Protein AF-0000000080699360 (afdb_homodimer)

Structure (mmCIF, N/CA/C/O backbone):
data_AF-0000000080699360-model_v1
#
loop_
_entity.id
_entity.type
_entity.pdbx_description
1 polymer 'Stringent starvation protein B'
#
loop_
_atom_site.group_PDB
_atom_site.id
_atom_site.type_symbol
_atom_site.label_atom_id
_atom_site.label_alt_id
_atom_site.label_comp_id
_atom_site.label_asym_id
_atom_site.label_entity_id
_atom_site.label_seq_id
_atom_site.pdbx_PDB_ins_code
_atom_site.Cartn_x
_atom_site.Cartn_y
_atom_site.Cartn_z
_atom_site.occupancy
_atom_site.B_iso_or_equiv
_atom_site.auth_seq_id
_atom_site.auth_comp_id
_atom_site.auth_asym_id
_atom_site.auth_atom_id
_atom_site.pdbx_PDB_model_num
ATOM 1 N N . MET A 1 1 ? 32.125 -9.984 1.833 1 41.22 1 MET A N 1
ATOM 2 C CA . MET A 1 1 ? 31.141 -9.562 2.803 1 41.22 1 MET A CA 1
ATOM 3 C C . MET A 1 1 ? 29.75 -9.492 2.164 1 41.22 1 MET A C 1
ATOM 5 O O . MET A 1 1 ? 29.594 -8.93 1.08 1 41.22 1 MET A O 1
ATOM 9 N N . ARG A 1 2 ? 28.891 -10.391 2.145 1 52.75 2 ARG A N 1
ATOM 10 C CA . ARG A 1 2 ? 27.625 -10.367 1.422 1 52.75 2 ARG A CA 1
ATOM 11 C C . ARG A 1 2 ? 26.891 -9.055 1.647 1 52.75 2 ARG A C 1
ATOM 13 O O . ARG A 1 2 ? 26.609 -8.68 2.789 1 52.75 2 ARG A O 1
ATOM 20 N N . ASP A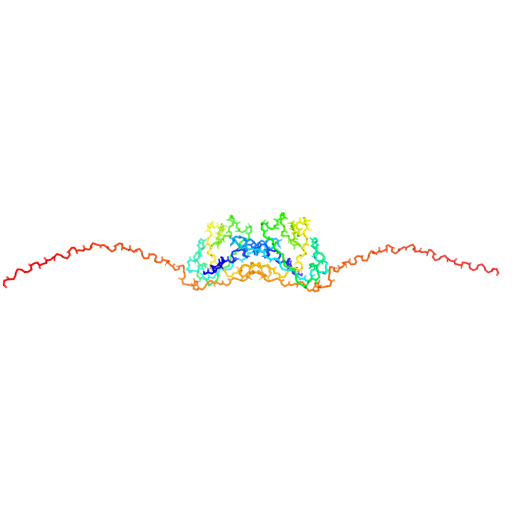 1 3 ? 27.078 -7.945 0.938 1 67.31 3 ASP A N 1
ATOM 21 C CA . ASP A 1 3 ? 26.5 -6.617 1.101 1 67.31 3 ASP A CA 1
ATOM 22 C C . ASP A 1 3 ? 25.031 -6.699 1.479 1 67.31 3 ASP A C 1
ATOM 24 O O . ASP A 1 3 ? 24.234 -7.32 0.77 1 67.31 3 ASP A O 1
ATOM 28 N N . GLU A 1 4 ? 24.781 -6.66 2.789 1 83.88 4 GLU A N 1
ATOM 29 C CA . GLU A 1 4 ? 23.422 -6.699 3.305 1 83.88 4 GLU A CA 1
ATOM 30 C C . GLU A 1 4 ? 22.531 -5.707 2.572 1 83.88 4 GLU A C 1
ATOM 32 O O . GLU A 1 4 ? 22.906 -4.551 2.379 1 83.88 4 GLU A O 1
ATOM 37 N N . VAL A 1 5 ? 21.516 -6.176 1.793 1 90.56 5 VAL A N 1
ATOM 38 C CA . VAL A 1 5 ? 20.562 -5.348 1.072 1 90.56 5 VAL A CA 1
ATOM 39 C C . VAL A 1 5 ? 19.672 -4.609 2.066 1 90.56 5 VAL A C 1
ATOM 41 O O . VAL A 1 5 ? 19 -5.238 2.891 1 90.56 5 VAL A O 1
ATOM 44 N N . THR A 1 6 ? 19.891 -3.285 2.131 1 95.12 6 THR A N 1
ATOM 45 C CA . THR A 1 6 ? 19.016 -2.453 2.943 1 95.12 6 THR A CA 1
ATOM 46 C C . THR A 1 6 ? 17.938 -1.799 2.078 1 95.12 6 THR A C 1
ATOM 48 O O . THR A 1 6 ? 18.25 -1.176 1.06 1 95.12 6 THR A O 1
ATOM 51 N N . MET A 1 7 ? 16.703 -1.996 2.453 1 97.12 7 MET A N 1
ATOM 52 C CA . MET A 1 7 ? 15.602 -1.436 1.689 1 97.12 7 MET A CA 1
ATOM 53 C C . MET A 1 7 ? 15.133 -0.116 2.295 1 97.12 7 MET A C 1
ATOM 55 O O . MET A 1 7 ? 15.227 0.084 3.508 1 97.12 7 MET A O 1
ATOM 59 N N . THR A 1 8 ? 14.633 0.784 1.479 1 97.19 8 THR A N 1
ATOM 60 C CA . THR A 1 8 ? 14.078 2.057 1.919 1 97.19 8 THR A CA 1
ATOM 61 C C . THR A 1 8 ? 12.797 1.838 2.717 1 97.19 8 THR A C 1
ATOM 63 O O . THR A 1 8 ? 12.305 0.71 2.824 1 97.19 8 THR A O 1
ATOM 66 N N . ASP A 1 9 ? 12.32 2.883 3.309 1 96.44 9 ASP A N 1
ATOM 67 C CA . ASP A 1 9 ? 11.062 2.848 4.055 1 96.44 9 ASP A CA 1
ATOM 68 C C . ASP A 1 9 ? 9.883 2.535 3.135 1 96.44 9 ASP A C 1
ATOM 70 O O . ASP A 1 9 ? 9.75 3.137 2.066 1 96.44 9 ASP A O 1
ATOM 74 N N . ARG A 1 10 ? 9.016 1.636 3.543 1 97.31 10 ARG A N 1
ATOM 75 C CA . ARG A 1 10 ? 7.855 1.289 2.727 1 97.31 10 ARG A CA 1
ATOM 76 C C . ARG A 1 10 ? 6.672 2.197 3.043 1 97.31 10 ARG A C 1
ATOM 78 O O . ARG A 1 10 ? 5.672 2.191 2.326 1 97.31 10 ARG A O 1
ATOM 85 N N . LYS A 1 11 ? 6.863 2.996 4.023 1 97 11 LYS A N 1
ATOM 86 C CA . LYS A 1 11 ? 5.781 3.814 4.566 1 97 11 LYS A CA 1
ATOM 87 C C . LYS A 1 11 ? 5.133 4.656 3.473 1 97 11 LYS A C 1
ATOM 89 O O . LYS A 1 11 ? 3.912 4.625 3.299 1 97 11 LYS A O 1
ATOM 94 N N . PRO A 1 12 ? 5.836 5.355 2.691 1 98.38 12 PRO A N 1
ATOM 95 C CA . PRO A 1 12 ? 5.168 6.203 1.703 1 98.38 12 PRO A CA 1
ATOM 96 C C . PRO A 1 12 ? 4.387 5.402 0.667 1 98.38 12 PRO A C 1
ATOM 98 O O . PRO A 1 12 ? 3.367 5.875 0.154 1 98.38 12 PRO A O 1
ATOM 101 N N . TYR A 1 13 ? 4.793 4.223 0.335 1 98.75 13 TYR A N 1
ATOM 102 C CA . TYR A 1 13 ? 4.094 3.369 -0.618 1 98.75 13 TYR A CA 1
ATOM 103 C C . TYR A 1 13 ? 2.748 2.92 -0.062 1 98.75 13 TYR A C 1
ATOM 105 O O . TYR A 1 13 ? 1.736 2.955 -0.766 1 98.75 13 TYR A O 1
ATOM 113 N N . LEU A 1 14 ? 2.834 2.574 1.206 1 98.62 14 LEU A N 1
ATOM 114 C CA . LEU A 1 14 ? 1.603 2.164 1.872 1 98.62 14 LEU A CA 1
ATOM 115 C C . LEU A 1 14 ? 0.628 3.332 1.979 1 98.62 14 LEU A C 1
ATOM 117 O O . LEU A 1 14 ? -0.579 3.158 1.794 1 98.62 14 LEU A O 1
ATOM 121 N N . LEU A 1 15 ? 1.174 4.449 2.244 1 98.81 15 LEU A N 1
ATOM 122 C CA . LEU A 1 15 ? 0.34 5.641 2.352 1 98.81 15 LEU A CA 1
ATOM 123 C C . LEU A 1 15 ? -0.369 5.93 1.033 1 98.81 15 LEU A C 1
ATOM 125 O O . LEU A 1 15 ? -1.569 6.211 1.017 1 98.81 15 LEU A O 1
ATOM 129 N N . ARG A 1 16 ? 0.344 5.832 -0.026 1 98.88 16 ARG A N 1
ATOM 130 C CA . ARG A 1 16 ? -0.243 6.059 -1.343 1 98.88 16 ARG A CA 1
ATOM 131 C C . ARG A 1 16 ? -1.326 5.027 -1.642 1 98.88 16 ARG A C 1
ATOM 133 O O . ARG A 1 16 ? -2.373 5.359 -2.201 1 98.88 16 ARG A O 1
ATOM 140 N N . ALA A 1 17 ? -1.068 3.85 -1.266 1 98.88 17 ALA A N 1
ATOM 141 C CA . ALA A 1 17 ? -2.023 2.773 -1.521 1 98.88 17 ALA A CA 1
ATOM 142 C C . ALA A 1 17 ? -3.318 2.992 -0.744 1 98.88 17 ALA A C 1
ATOM 144 O O . ALA A 1 17 ? -4.41 2.879 -1.304 1 98.88 17 ALA A O 1
ATOM 145 N N . ILE A 1 18 ? -3.205 3.328 0.483 1 98.88 18 ILE A N 1
ATOM 146 C CA . ILE A 1 18 ? -4.371 3.475 1.348 1 98.88 18 ILE A CA 1
ATOM 147 C C . ILE A 1 18 ? -5.148 4.73 0.958 1 98.88 18 ILE A C 1
ATOM 149 O O . ILE A 1 18 ? -6.379 4.754 1.023 1 98.88 18 ILE A O 1
ATOM 153 N N . TYR A 1 19 ? -4.441 5.797 0.557 1 98.94 19 TYR A N 1
ATOM 154 C CA . TYR A 1 19 ? -5.133 6.969 0.026 1 98.94 19 TYR A CA 1
ATOM 155 C C . TYR A 1 19 ? -6.043 6.582 -1.132 1 98.94 19 TYR A C 1
ATOM 157 O O . TYR A 1 19 ? -7.23 6.918 -1.132 1 98.94 19 TYR A O 1
ATOM 165 N N . GLN A 1 20 ? -5.484 5.879 -2.107 1 98.88 20 GLN A N 1
ATOM 166 C CA . GLN A 1 20 ? -6.254 5.473 -3.281 1 98.88 20 GLN A CA 1
ATOM 167 C C . GLN A 1 20 ? -7.43 4.586 -2.887 1 98.88 20 GLN A C 1
ATOM 169 O O . GLN A 1 20 ? -8.531 4.727 -3.426 1 98.88 20 GLN A O 1
ATOM 174 N N . TRP A 1 21 ? -7.176 3.723 -1.978 1 98.94 21 TRP A N 1
ATOM 175 C CA . TRP A 1 21 ? -8.219 2.811 -1.515 1 98.94 21 TRP A CA 1
ATOM 176 C C . TRP A 1 21 ? -9.383 3.582 -0.909 1 98.94 21 TRP A C 1
ATOM 178 O O . TRP A 1 21 ? -10.547 3.303 -1.214 1 98.94 21 TRP A O 1
ATOM 188 N N . ILE A 1 22 ? -9.07 4.492 -0.086 1 98.88 22 ILE A N 1
ATOM 189 C CA . ILE A 1 22 ? -10.109 5.273 0.568 1 98.88 22 ILE A CA 1
ATOM 190 C C . ILE A 1 22 ? -10.906 6.051 -0.479 1 98.88 22 ILE A C 1
ATOM 192 O O . ILE A 1 22 ? -12.141 6.027 -0.472 1 98.88 22 ILE A O 1
ATOM 196 N N . VAL A 1 23 ? -10.234 6.707 -1.355 1 98.88 23 VAL A N 1
ATOM 197 C CA . VAL A 1 23 ? -10.867 7.543 -2.369 1 98.88 23 VAL A CA 1
ATOM 198 C C . VAL A 1 23 ? -11.703 6.676 -3.307 1 98.88 23 VAL A C 1
ATOM 200 O O . VAL A 1 23 ? -12.82 7.043 -3.672 1 98.88 23 VAL A O 1
ATOM 203 N N . ASP A 1 24 ? -11.195 5.535 -3.672 1 98.69 24 ASP A N 1
ATOM 204 C CA . ASP A 1 24 ? -11.914 4.633 -4.566 1 98.69 24 ASP A CA 1
ATOM 205 C C . ASP A 1 24 ? -13.195 4.121 -3.916 1 98.69 24 ASP A C 1
ATOM 207 O O . ASP A 1 24 ? -14.102 3.637 -4.605 1 98.69 24 ASP A O 1
ATOM 211 N N . ASN A 1 25 ? -13.242 4.172 -2.604 1 98.62 25 ASN A N 1
ATOM 212 C CA . ASN A 1 25 ? -14.445 3.76 -1.885 1 98.62 25 ASN A CA 1
ATOM 213 C C . ASN A 1 25 ? -15.344 4.949 -1.563 1 98.62 25 ASN A C 1
ATOM 215 O O . ASN A 1 25 ? -16.25 4.848 -0.734 1 98.62 25 ASN A O 1
ATOM 219 N N . ASP A 1 26 ? -15.016 6.066 -2.195 1 98.31 26 ASP A N 1
ATOM 220 C CA . ASP A 1 26 ? -15.797 7.289 -2.043 1 98.31 26 ASP A CA 1
ATOM 221 C C . ASP A 1 26 ? -15.828 7.742 -0.585 1 98.31 26 ASP A C 1
ATOM 223 O O . ASP A 1 26 ? -16.859 8.234 -0.104 1 98.31 26 ASP A O 1
ATOM 227 N N . CYS A 1 27 ? -14.742 7.457 0.119 1 98.69 27 CYS A N 1
ATOM 228 C CA . CYS A 1 27 ? -14.578 7.914 1.494 1 98.69 27 CYS A CA 1
ATOM 229 C C . CYS A 1 27 ? -13.562 9.047 1.574 1 98.69 27 CYS A C 1
ATOM 231 O O . CYS A 1 27 ? -12.93 9.391 0.574 1 98.69 27 CYS A O 1
ATOM 233 N N . THR A 1 28 ? -13.461 9.609 2.762 1 98.81 28 THR A N 1
ATOM 234 C CA . THR A 1 28 ? -12.664 10.812 2.967 1 98.81 28 THR A CA 1
ATOM 235 C C . THR A 1 28 ? -11.344 10.477 3.66 1 98.81 28 THR A C 1
ATOM 237 O O . THR A 1 28 ? -11.328 10.141 4.844 1 98.81 28 THR A O 1
ATOM 240 N N . PRO A 1 29 ? -10.266 10.602 2.969 1 98.94 29 PRO A N 1
ATOM 241 C CA . PRO A 1 29 ? -8.977 10.336 3.611 1 98.94 29 PRO A CA 1
ATOM 242 C C . PRO A 1 29 ? -8.555 11.43 4.586 1 98.94 29 PRO A C 1
ATOM 244 O O . PRO A 1 29 ? -8.422 12.594 4.191 1 98.94 29 PRO A O 1
ATOM 247 N N . HIS A 1 30 ? -8.312 11.016 5.828 1 98.94 30 HIS A N 1
ATOM 248 C CA . HIS A 1 30 ? -7.809 11.891 6.883 1 98.94 30 HIS A CA 1
ATOM 249 C C . HIS A 1 30 ? -6.383 11.516 7.273 1 98.94 30 HIS A C 1
ATOM 251 O O . HIS A 1 30 ? -6.125 10.383 7.688 1 98.94 30 HIS A O 1
ATOM 257 N N . LEU A 1 31 ? -5.535 12.484 7.121 1 98.94 31 LEU A N 1
ATOM 258 C CA . LEU A 1 31 ? -4.125 12.336 7.457 1 98.94 31 LEU A CA 1
ATOM 259 C C . LEU A 1 31 ? -3.869 12.727 8.914 1 98.94 31 LEU A C 1
ATOM 261 O O . LEU A 1 31 ? -4.215 13.836 9.336 1 98.94 31 LEU A O 1
ATOM 265 N N . VAL A 1 32 ? -3.244 11.812 9.648 1 98.38 32 VAL A N 1
ATOM 266 C CA . VAL A 1 32 ? -2.982 12.07 11.062 1 98.38 32 VAL A CA 1
ATOM 267 C C . VAL A 1 32 ? -1.487 12.297 11.281 1 98.38 32 VAL A C 1
ATOM 269 O O . VAL A 1 32 ? -0.665 11.461 10.898 1 98.38 32 VAL A O 1
ATOM 272 N N . ILE A 1 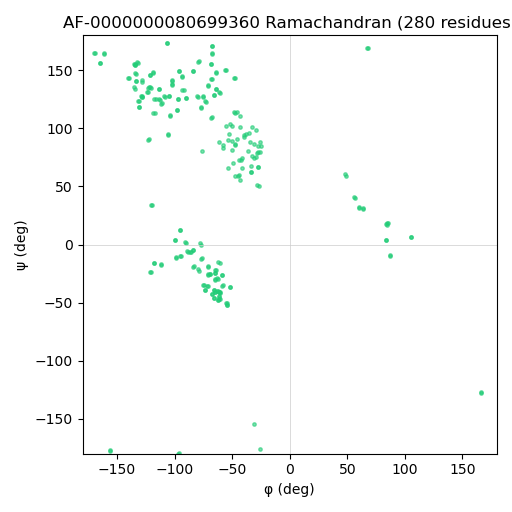33 ? -1.2 13.383 11.914 1 97.62 33 ILE A N 1
ATOM 273 C CA . ILE A 1 33 ? 0.177 13.836 12.07 1 97.62 33 ILE A CA 1
ATOM 274 C C . ILE A 1 33 ? 0.498 14.023 13.555 1 97.62 33 ILE A C 1
ATOM 276 O O . ILE A 1 33 ? -0.253 14.672 14.281 1 97.62 33 ILE A O 1
ATOM 280 N N . ALA A 1 34 ? 1.595 13.477 13.914 1 95.75 34 ALA A N 1
ATOM 281 C CA . ALA A 1 34 ? 2.006 13.602 15.305 1 95.75 34 ALA A CA 1
ATOM 282 C C . ALA A 1 34 ? 2.93 14.797 15.5 1 95.75 34 ALA A C 1
ATOM 284 O O . ALA A 1 34 ? 3.758 15.102 14.641 1 95.75 34 ALA A O 1
ATOM 285 N N . ALA A 1 35 ? 2.734 15.398 16.672 1 94.12 35 ALA A N 1
ATOM 286 C CA . ALA A 1 35 ? 3.59 16.5 17.125 1 94.12 35 ALA A CA 1
ATOM 287 C C . ALA A 1 35 ? 3.762 17.547 16.047 1 94.12 35 ALA A C 1
ATOM 289 O O . ALA A 1 35 ? 4.887 17.875 15.664 1 94.12 35 ALA A O 1
ATOM 290 N N . PRO A 1 36 ? 2.695 18.109 15.617 1 94.56 36 PRO A N 1
ATOM 291 C CA . PRO A 1 36 ? 2.77 19.047 14.484 1 94.56 36 PRO A CA 1
ATOM 292 C C . PRO A 1 36 ? 3.652 20.25 14.773 1 94.56 36 PRO A C 1
ATOM 294 O O . PRO A 1 36 ? 4.195 20.859 13.852 1 94.56 36 PRO A O 1
ATOM 297 N N . GLY A 1 37 ? 3.965 20.5 15.992 1 94.12 37 GLY A N 1
ATOM 298 C CA . GLY A 1 37 ? 4.758 21.656 16.359 1 94.12 37 GLY A CA 1
ATOM 299 C C . GLY A 1 37 ? 6.25 21.375 16.375 1 94.12 37 GLY A C 1
ATOM 300 O O . GLY A 1 37 ? 7.055 22.281 16.625 1 94.12 37 GLY A O 1
ATOM 301 N N . ALA A 1 38 ? 6.609 20.172 16.031 1 94 38 ALA A N 1
ATOM 302 C CA . ALA A 1 38 ? 8 19.766 16.172 1 94 38 ALA A CA 1
ATOM 303 C C . ALA A 1 38 ? 8.836 20.203 14.977 1 94 38 ALA A C 1
ATOM 305 O O . ALA A 1 38 ? 10.055 20 14.953 1 94 38 ALA A O 1
ATOM 306 N N . GLY A 1 39 ? 8.18 20.781 13.977 1 94.75 39 GLY A N 1
ATOM 307 C CA . GLY A 1 39 ? 8.953 21.312 12.859 1 94.75 39 GLY A CA 1
ATOM 308 C C . GLY A 1 39 ? 8.867 20.453 11.617 1 94.75 39 GLY A C 1
ATOM 309 O O . GLY A 1 39 ? 9.516 20.75 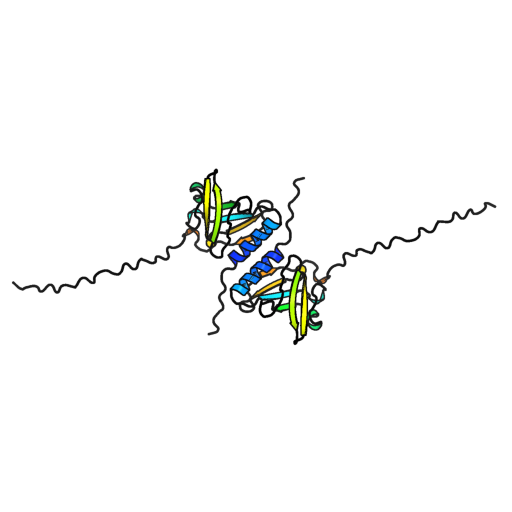10.609 1 94.75 39 GLY A O 1
ATOM 310 N N . TRP A 1 40 ? 8.031 19.469 11.695 1 95.94 40 TRP A N 1
ATOM 311 C CA . TRP A 1 40 ? 7.93 18.531 10.586 1 95.94 40 TRP A CA 1
ATOM 312 C C . TRP A 1 40 ? 6.727 18.859 9.703 1 95.94 40 TRP A C 1
ATOM 314 O O . TRP A 1 40 ? 6.395 18.109 8.789 1 95.94 40 TRP A O 1
ATOM 324 N N . VAL A 1 41 ? 6.047 19.922 9.992 1 97.31 41 VAL A N 1
ATOM 325 C CA . VAL A 1 41 ? 4.867 20.359 9.258 1 97.31 41 VAL A CA 1
ATOM 326 C C . VAL A 1 41 ? 4.961 21.875 9 1 97.31 41 VAL A C 1
ATOM 328 O O . VAL A 1 41 ? 5.309 22.641 9.898 1 97.31 41 VAL A O 1
ATOM 331 N N . HIS A 1 42 ? 4.633 22.234 7.75 1 97.88 42 HIS A N 1
ATOM 332 C CA . HIS A 1 42 ? 4.594 23.641 7.371 1 97.88 42 HIS A CA 1
ATOM 333 C C . HIS A 1 42 ? 3.311 23.969 6.617 1 97.88 42 HIS A C 1
ATOM 335 O O . HIS A 1 42 ? 2.674 23.078 6.043 1 97.88 42 HIS A O 1
ATOM 341 N N . GLY A 1 43 ? 2.939 25.281 6.652 1 98.25 43 GLY A N 1
ATOM 342 C CA . GLY A 1 43 ? 1.805 25.766 5.875 1 98.25 43 GLY A CA 1
ATOM 343 C C . GLY A 1 43 ? 0.476 25.578 6.582 1 98.25 43 GLY A C 1
ATOM 344 O O . GLY A 1 43 ? -0.579 25.578 5.945 1 98.25 43 GLY A O 1
ATOM 345 N N . VAL A 1 44 ? 0.494 25.391 7.848 1 98.31 44 VAL A N 1
ATOM 346 C CA . VAL A 1 44 ? -0.715 25.234 8.648 1 98.31 44 VAL A CA 1
ATOM 347 C C . VAL A 1 44 ? -0.795 26.359 9.68 1 98.31 44 VAL A C 1
ATOM 349 O O . VAL A 1 44 ? 0.232 26.844 10.164 1 98.31 44 VAL A O 1
ATOM 352 N N . PRO A 1 45 ? -1.974 26.75 9.977 1 97.94 45 PRO A N 1
ATOM 353 C CA . PRO A 1 45 ? -2.098 27.812 10.984 1 97.94 45 PRO A CA 1
ATOM 354 C C . PRO A 1 45 ? -1.401 27.453 12.297 1 97.94 45 PRO A C 1
ATOM 356 O O . PRO A 1 45 ? -1.397 26.297 12.703 1 97.94 45 PRO A O 1
ATOM 359 N N . LEU A 1 46 ? -0.95 28.453 12.969 1 96.12 46 LEU A N 1
ATOM 360 C CA . LEU A 1 46 ? -0.135 28.297 14.164 1 96.12 46 LEU A CA 1
ATOM 361 C C . LEU A 1 46 ? -0.909 27.562 15.258 1 96.12 46 LEU A C 1
ATOM 363 O O . LEU A 1 46 ? -0.348 26.734 15.969 1 96.12 46 LEU A O 1
ATOM 367 N N . HIS A 1 47 ? -2.119 27.859 15.406 1 96.31 47 HIS A N 1
ATOM 368 C CA . HIS A 1 47 ? -2.889 27.266 16.5 1 96.31 47 HIS A CA 1
ATOM 369 C C . HIS A 1 47 ? -3.027 25.766 16.312 1 96.31 47 HIS A C 1
ATOM 371 O O . HIS A 1 47 ? -3.186 25.031 17.297 1 96.31 47 HIS A O 1
ATOM 377 N N . LEU A 1 48 ? -2.936 25.281 15.133 1 97.19 48 LEU A N 1
ATOM 378 C CA . LEU A 1 48 ? -3.027 23.859 14.867 1 97.19 48 LEU A CA 1
ATOM 379 C C . LEU A 1 48 ? -1.709 23.156 15.188 1 97.19 48 LEU A C 1
ATOM 381 O O . LEU A 1 48 ? -1.676 21.938 15.391 1 97.19 48 LEU A O 1
ATOM 385 N N . LEU A 1 49 ? -0.68 23.922 15.172 1 96.69 49 LEU A N 1
ATOM 386 C CA . LEU A 1 49 ? 0.635 23.359 15.469 1 96.69 49 LEU A CA 1
ATOM 387 C C . LEU A 1 49 ? 0.795 23.125 16.969 1 96.69 49 LEU A C 1
ATOM 389 O O . LEU A 1 49 ? 1.715 22.406 17.391 1 96.69 49 LEU A O 1
ATOM 393 N N . GLN A 1 50 ? -0.064 23.625 17.781 1 94.62 50 GLN A N 1
ATOM 394 C CA . GLN A 1 50 ? 0.018 23.5 19.219 1 94.62 50 GLN A CA 1
ATOM 395 C C . GLN A 1 50 ? -0.638 22.203 19.703 1 94.62 50 GLN A C 1
ATOM 397 O O . GLN A 1 50 ? -0.492 21.812 20.859 1 94.62 50 GLN A O 1
ATOM 402 N N . GLU A 1 51 ? -1.282 21.5 18.766 1 93.25 51 GLU A N 1
ATOM 403 C CA . GLU A 1 51 ? -1.969 20.25 19.094 1 93.25 51 GLU A CA 1
ATOM 404 C C . GLU A 1 51 ? -0.984 19.094 19.188 1 93.25 51 GLU A C 1
ATOM 406 O O . GLU A 1 51 ? 0.143 19.188 18.703 1 93.25 51 GLU A O 1
ATOM 411 N N . GLU A 1 52 ? -1.437 18.125 19.906 1 92.94 52 GLU A N 1
ATOM 412 C CA . GLU A 1 52 ? -0.626 16.922 19.984 1 92.94 52 GLU A CA 1
ATOM 413 C C . GLU A 1 52 ? -0.687 16.125 18.688 1 92.94 52 GLU A C 1
ATOM 415 O O . GLU A 1 52 ? 0.313 15.555 18.25 1 92.94 52 GLU A O 1
ATOM 420 N N . MET A 1 53 ? -1.901 16.125 18.156 1 95.19 53 MET A N 1
ATOM 421 C CA . MET A 1 53 ? -2.172 15.492 16.859 1 95.19 53 MET A CA 1
ATOM 422 C C . MET A 1 53 ? -2.893 16.453 15.922 1 95.19 53 MET A C 1
ATOM 424 O O . MET A 1 53 ? -3.742 17.234 16.359 1 95.19 53 MET A O 1
ATOM 428 N N . LEU A 1 54 ? -2.496 16.391 14.719 1 97.75 54 LEU A N 1
ATOM 429 C CA . LEU A 1 54 ? -3.129 17.156 13.648 1 97.75 54 LEU A CA 1
ATOM 430 C C . LEU A 1 54 ? -3.764 16.234 12.617 1 97.75 54 LEU A C 1
ATOM 432 O O . LEU A 1 54 ? -3.105 15.328 12.094 1 97.75 54 LEU A O 1
ATOM 436 N N . VAL A 1 55 ? -5.012 16.422 12.367 1 98.62 55 VAL A N 1
ATOM 437 C CA . VAL A 1 55 ? -5.734 15.633 11.375 1 98.62 55 VAL A CA 1
ATOM 438 C C . VAL A 1 55 ? -6.141 16.516 10.203 1 98.62 55 VAL A C 1
ATOM 440 O O . VAL A 1 55 ? -6.793 17.547 10.383 1 98.62 55 VAL A O 1
ATOM 443 N N . LEU A 1 56 ? -5.754 16.141 9.047 1 98.81 56 LEU A N 1
ATOM 444 C CA . LEU A 1 56 ? -6.062 16.922 7.855 1 98.81 56 LEU A CA 1
ATOM 445 C C . LEU A 1 56 ? -6.863 16.094 6.855 1 98.81 56 LEU A C 1
ATOM 447 O O . LEU A 1 56 ? -6.547 14.922 6.613 1 98.81 56 LEU A O 1
ATOM 451 N N . ASN A 1 57 ? -7.824 16.672 6.363 1 98.81 57 ASN A N 1
ATOM 452 C CA . ASN A 1 57 ? -8.555 16.109 5.23 1 98.81 57 ASN A CA 1
ATOM 453 C C . ASN A 1 57 ? -7.789 16.297 3.926 1 98.81 57 ASN A C 1
ATOM 455 O O . ASN A 1 57 ? -7.582 17.422 3.473 1 98.81 57 ASN A O 1
ATOM 459 N N . ILE A 1 58 ? -7.465 15.164 3.352 1 98.94 58 ILE A N 1
ATOM 460 C CA . ILE A 1 58 ? -6.684 15.328 2.133 1 98.94 58 ILE A CA 1
ATOM 461 C C . ILE A 1 58 ? -7.426 14.703 0.953 1 98.94 58 ILE A C 1
ATOM 463 O O . ILE A 1 58 ? -6.801 14.18 0.029 1 98.94 58 ILE A O 1
ATOM 467 N N . SER A 1 59 ? -8.609 14.758 0.953 1 98.88 59 SER A N 1
ATOM 468 C CA . SER A 1 59 ? -9.422 14.266 -0.154 1 98.88 59 SER A CA 1
ATOM 469 C C . SER A 1 59 ? -9.219 15.109 -1.407 1 98.88 59 SER A C 1
ATOM 471 O O . SER A 1 59 ? -8.758 16.25 -1.326 1 98.88 59 SER A O 1
ATOM 473 N N . PRO A 1 60 ? -9.664 14.57 -2.533 1 98.75 60 PRO A N 1
ATOM 474 C CA . PRO A 1 60 ? -9.508 15.312 -3.785 1 98.75 60 PRO A CA 1
ATOM 475 C C . PRO A 1 60 ? -10.289 16.625 -3.793 1 98.75 60 PRO A C 1
ATOM 477 O O . PRO A 1 60 ? -9.859 17.594 -4.422 1 98.75 60 PRO A O 1
ATOM 480 N N . THR A 1 61 ? -11.344 16.688 -3.098 1 98.38 61 THR A N 1
ATOM 481 C CA . THR A 1 61 ? -12.164 17.906 -3.092 1 98.38 61 THR A CA 1
ATOM 482 C C . THR A 1 61 ? -11.617 18.922 -2.092 1 98.38 61 THR A C 1
ATOM 484 O O . THR A 1 61 ? -11.938 20.109 -2.174 1 98.38 61 THR A O 1
ATOM 487 N N . ALA A 1 62 ? -10.836 18.406 -1.196 1 98.69 62 ALA A N 1
ATOM 488 C CA . ALA A 1 62 ? -10.359 19.297 -0.135 1 98.69 62 ALA A CA 1
ATOM 489 C C . ALA A 1 62 ? -8.953 19.797 -0.438 1 98.69 62 ALA A C 1
ATOM 491 O O . ALA A 1 62 ? -8.422 20.656 0.283 1 98.69 62 ALA A O 1
ATOM 492 N N . THR A 1 63 ? -8.344 19.188 -1.431 1 98.81 63 THR A N 1
ATOM 493 C CA . THR A 1 63 ? -6.961 19.562 -1.71 1 98.81 63 THR A CA 1
ATOM 494 C C . THR A 1 63 ? -6.746 19.75 -3.209 1 98.81 63 THR A C 1
ATOM 496 O O . THR A 1 63 ? -7.488 19.203 -4.023 1 98.81 63 THR A O 1
ATOM 499 N N . ALA A 1 64 ? -5.734 20.562 -3.545 1 98.69 64 ALA A N 1
ATOM 500 C CA . ALA A 1 64 ? -5.219 20.688 -4.902 1 98.69 64 ALA A CA 1
ATOM 501 C C . ALA A 1 64 ? -3.738 20.328 -4.965 1 98.69 64 ALA A C 1
ATOM 503 O O . ALA A 1 64 ? -2.998 20.531 -4 1 98.69 64 ALA A O 1
ATOM 504 N N . ASN A 1 65 ? -3.277 19.734 -6.055 1 98.56 65 ASN A N 1
ATOM 505 C CA . ASN A 1 65 ? -1.882 19.391 -6.309 1 98.56 65 ASN A CA 1
ATOM 506 C C . ASN A 1 65 ? -1.311 18.516 -5.211 1 98.56 65 ASN A C 1
ATOM 508 O O . ASN A 1 65 ? -0.19 18.734 -4.746 1 98.56 65 ASN A O 1
ATOM 512 N N . LEU A 1 66 ? -2.113 17.562 -4.75 1 98.94 66 LEU A N 1
ATOM 513 C CA . LEU A 1 66 ? -1.643 16.625 -3.736 1 98.94 66 LEU A CA 1
ATOM 514 C C . LEU A 1 66 ? -0.537 15.742 -4.293 1 98.94 66 LEU A C 1
ATOM 516 O O . LEU A 1 66 ? -0.672 15.188 -5.387 1 98.94 66 LEU A O 1
ATOM 520 N N . SER A 1 67 ? 0.514 15.703 -3.57 1 98.88 67 SER A N 1
ATOM 521 C CA . SER A 1 67 ? 1.605 14.781 -3.867 1 98.88 67 SER A CA 1
ATOM 522 C C . SER A 1 67 ? 2.045 14.023 -2.619 1 98.88 67 SER A C 1
ATOM 524 O O . SER A 1 67 ? 2.363 14.633 -1.596 1 98.88 67 SER A O 1
ATOM 526 N N . ILE A 1 68 ? 2.008 12.719 -2.719 1 98.81 68 ILE A N 1
ATOM 527 C CA . ILE A 1 68 ? 2.537 11.867 -1.659 1 98.81 68 ILE A CA 1
ATOM 528 C C . ILE A 1 68 ? 3.871 11.266 -2.098 1 98.81 68 ILE A C 1
ATOM 530 O O . ILE A 1 68 ? 3.906 10.172 -2.676 1 98.81 68 ILE A O 1
ATOM 534 N N . ASP A 1 69 ? 4.887 11.914 -1.729 1 98.5 69 ASP A N 1
ATOM 535 C CA . ASP A 1 69 ? 6.23 11.5 -2.127 1 98.5 69 ASP A CA 1
ATOM 536 C C . ASP A 1 69 ? 6.891 10.656 -1.04 1 98.5 69 ASP A C 1
ATOM 538 O O . ASP A 1 69 ? 6.277 10.367 -0.014 1 98.5 69 ASP A O 1
ATOM 542 N N . ASN A 1 70 ? 8.094 10.266 -1.309 1 98.06 70 ASN A N 1
ATOM 543 C CA . ASN A 1 70 ? 8.773 9.359 -0.381 1 98.06 70 ASN A CA 1
ATOM 544 C C . ASN A 1 70 ? 9.156 10.07 0.914 1 98.06 70 ASN A C 1
ATOM 546 O O . ASN A 1 70 ? 9.211 9.445 1.976 1 98.06 70 ASN A O 1
ATOM 550 N N . ASP A 1 71 ? 9.328 11.359 0.817 1 97.44 71 ASP A N 1
ATOM 551 C CA . ASP A 1 71 ? 9.859 12.055 1.984 1 97.44 71 ASP A CA 1
ATOM 552 C C . ASP A 1 71 ? 8.812 12.977 2.605 1 97.44 71 ASP A C 1
ATOM 554 O O . ASP A 1 71 ? 8.961 13.398 3.754 1 97.44 71 ASP A O 1
ATOM 558 N N . SER A 1 72 ? 7.773 13.25 1.788 1 98.5 72 SER A N 1
ATOM 559 C CA . SER A 1 72 ? 6.82 14.227 2.291 1 98.5 72 SER A CA 1
ATOM 560 C C . SER A 1 72 ? 5.488 14.133 1.548 1 98.5 72 SER A C 1
ATOM 562 O O . SER A 1 72 ? 5.395 13.477 0.513 1 98.5 72 SER A O 1
ATOM 564 N N . VAL A 1 73 ? 4.496 14.75 2.154 1 98.94 73 VAL A N 1
ATOM 565 C CA . VAL A 1 73 ? 3.203 15.023 1.536 1 98.94 73 VAL A CA 1
ATOM 566 C C . VAL A 1 73 ? 3.016 16.531 1.36 1 98.94 73 VAL A C 1
ATOM 568 O O . VAL A 1 73 ? 3.248 17.297 2.293 1 98.94 73 VAL A O 1
ATOM 571 N N . THR A 1 74 ? 2.557 16.906 0.15 1 98.94 74 THR A N 1
ATOM 572 C CA . THR A 1 74 ? 2.336 18.312 -0.12 1 98.94 74 THR A CA 1
ATOM 573 C C . THR A 1 74 ? 0.987 18.531 -0.801 1 98.94 74 THR A C 1
ATOM 575 O O . THR A 1 74 ? 0.531 17.688 -1.571 1 98.94 74 THR A O 1
ATOM 578 N N . PHE A 1 75 ? 0.411 19.641 -0.503 1 98.94 75 PHE A N 1
ATOM 579 C CA . PHE A 1 75 ? -0.851 19.969 -1.149 1 98.94 75 PHE A CA 1
ATOM 580 C C . PHE A 1 75 ? -1.238 21.422 -0.856 1 98.94 75 PHE A C 1
ATOM 582 O O . PHE A 1 75 ? -0.648 22.062 0.014 1 98.94 75 PHE A O 1
ATOM 589 N N . ASN A 1 76 ? -2.146 21.828 -1.645 1 98.94 76 ASN A N 1
ATOM 590 C CA . ASN A 1 76 ? -2.781 23.125 -1.387 1 98.94 76 ASN A CA 1
ATOM 591 C C . ASN A 1 76 ? -4.16 22.953 -0.753 1 98.94 76 ASN A C 1
ATOM 593 O O . ASN A 1 76 ? -4.91 22.047 -1.125 1 98.94 76 ASN A O 1
ATOM 597 N N . THR A 1 77 ? -4.465 23.812 0.167 1 98.75 77 THR A N 1
ATOM 598 C CA . THR A 1 77 ? -5.781 23.812 0.795 1 98.75 77 THR A CA 1
ATOM 599 C C . THR A 1 77 ? -6.105 25.203 1.37 1 98.75 77 THR A C 1
ATOM 601 O O . THR A 1 77 ? -5.383 26.156 1.123 1 98.75 77 THR A O 1
ATOM 604 N N . ARG A 1 78 ? -7.254 25.234 2.002 1 98.38 78 ARG A N 1
ATOM 605 C CA . ARG A 1 78 ? -7.688 26.484 2.615 1 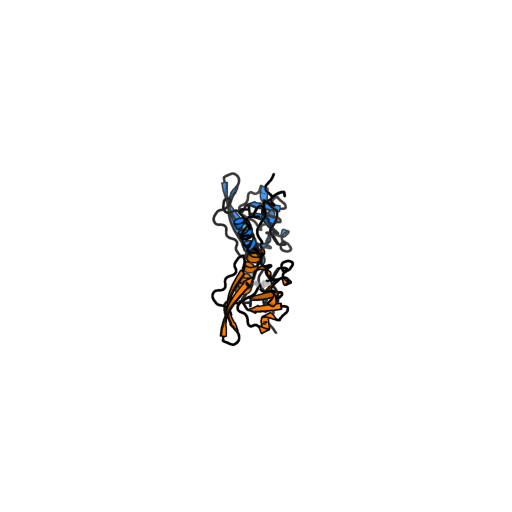98.38 78 ARG A CA 1
ATOM 606 C C . ARG A 1 78 ? -7.961 26.297 4.105 1 98.38 78 ARG A C 1
ATOM 608 O O . ARG A 1 78 ? -8.523 25.281 4.516 1 98.38 78 ARG A O 1
ATOM 615 N N . PHE A 1 79 ? -7.496 27.172 4.867 1 97.75 79 PHE A N 1
ATOM 616 C CA . PHE A 1 79 ? -7.863 27.297 6.27 1 97.75 79 PHE A CA 1
ATOM 617 C C . PHE A 1 79 ? -8.547 28.625 6.543 1 97.75 79 PHE A C 1
ATOM 619 O O . PHE A 1 79 ? -7.926 29.688 6.402 1 97.75 79 PHE A O 1
ATOM 626 N N . GLY A 1 80 ? -9.805 28.516 6.879 1 95.81 80 GLY A N 1
ATOM 627 C CA . GLY A 1 80 ? -10.531 29.75 7.102 1 95.81 80 GLY A CA 1
ATOM 628 C C . GLY A 1 80 ? -10.641 30.625 5.859 1 95.81 80 GLY A C 1
ATOM 629 O O . GLY A 1 80 ? -10.531 31.844 5.934 1 95.81 80 GLY A O 1
ATOM 630 N N . GLY A 1 81 ? -10.68 29.984 4.75 1 96.69 81 GLY A N 1
ATOM 631 C CA . GLY A 1 81 ? -10.844 30.688 3.488 1 96.69 81 GLY A CA 1
ATOM 632 C C . GLY A 1 81 ? -9.523 31.156 2.895 1 96.69 81 GLY A C 1
ATOM 633 O O . GLY A 1 81 ? -9.484 31.594 1.742 1 96.69 81 GLY A O 1
ATOM 634 N N . GLN A 1 82 ? -8.508 31.062 3.625 1 97.88 82 GLN A N 1
ATOM 635 C CA . GLN A 1 82 ? -7.195 31.5 3.16 1 97.88 82 GLN A CA 1
ATOM 636 C C . GLN A 1 82 ? -6.426 30.359 2.512 1 97.88 82 GLN A C 1
ATOM 638 O O . GLN A 1 82 ? -6.355 29.266 3.068 1 97.88 82 GLN A O 1
ATOM 643 N N . PRO A 1 83 ? -5.848 30.625 1.345 1 98.31 83 PRO A N 1
ATOM 644 C CA . PRO A 1 83 ? -5.086 29.562 0.675 1 98.31 83 PRO A CA 1
ATOM 645 C C . PRO A 1 83 ? -3.777 29.234 1.39 1 98.31 83 PRO A C 1
ATOM 647 O O . PRO A 1 83 ? -3.105 30.141 1.896 1 98.31 83 PRO A O 1
ATOM 650 N N . HIS A 1 84 ? -3.463 27.984 1.525 1 98.62 84 HIS A N 1
ATOM 651 C CA . HIS A 1 84 ? -2.227 27.516 2.135 1 98.62 84 HIS A CA 1
ATOM 652 C C . HIS A 1 84 ? -1.581 26.422 1.289 1 98.62 84 HIS A C 1
ATOM 654 O O . HIS A 1 84 ? -2.277 25.562 0.732 1 98.62 84 HIS A O 1
ATOM 660 N N . GLN A 1 85 ? -0.285 26.438 1.183 1 98.81 85 GLN A N 1
ATOM 661 C CA . GLN A 1 85 ? 0.5 25.297 0.704 1 98.81 85 GLN A CA 1
ATOM 662 C C . GLN A 1 85 ? 1.071 24.5 1.868 1 98.81 85 GLN A C 1
ATOM 664 O O . GLN A 1 85 ? 1.93 24.984 2.605 1 98.81 85 GLN A O 1
ATOM 669 N N . VAL A 1 86 ? 0.643 23.312 1.968 1 98.88 86 VAL A N 1
ATOM 670 C CA . VAL A 1 86 ? 0.982 22.5 3.133 1 98.88 86 VAL A CA 1
ATOM 671 C C . VAL A 1 86 ? 2.088 21.516 2.771 1 98.88 86 VAL A C 1
ATOM 673 O O . VAL A 1 86 ? 2.072 20.922 1.688 1 98.88 86 VAL A O 1
ATOM 676 N N . TRP A 1 87 ? 2.98 21.422 3.682 1 98.88 87 TRP A N 1
ATOM 677 C CA . TRP A 1 87 ? 4.059 20.438 3.604 1 98.88 87 TRP A CA 1
ATOM 678 C C . TRP A 1 87 ? 4.152 19.625 4.891 1 98.88 87 TRP A C 1
ATOM 680 O O . TRP A 1 87 ? 4.199 20.188 5.984 1 98.88 87 TRP A O 1
ATOM 690 N N . VAL A 1 88 ? 4.141 18.297 4.766 1 98.56 88 VAL A N 1
ATOM 691 C CA . VAL A 1 88 ? 4.242 17.406 5.91 1 98.56 88 VAL A CA 1
ATOM 692 C C . VAL A 1 88 ? 5.352 16.375 5.672 1 98.56 88 VAL A C 1
ATOM 694 O O . VAL A 1 88 ? 5.336 15.656 4.672 1 98.56 88 VAL A O 1
ATOM 697 N N . SER A 1 89 ? 6.254 16.281 6.625 1 97.75 89 SER A N 1
ATOM 698 C CA . SER A 1 89 ? 7.266 15.234 6.527 1 97.75 89 SER A CA 1
ATOM 699 C C . SER A 1 89 ? 6.652 13.852 6.699 1 97.75 89 SER A C 1
ATOM 701 O O . SER A 1 89 ? 5.785 13.656 7.551 1 97.75 89 SER A O 1
ATOM 703 N N . MET A 1 90 ? 7.164 12.922 5.945 1 97.44 90 MET A N 1
ATOM 704 C CA . MET A 1 90 ? 6.711 11.539 6.082 1 97.44 90 MET A CA 1
ATOM 705 C C . MET A 1 90 ? 6.941 11.031 7.5 1 97.44 90 MET A C 1
ATOM 707 O O . MET A 1 90 ? 6.164 10.211 8 1 97.44 90 MET A O 1
ATOM 711 N N . GLN A 1 91 ? 7.879 11.539 8.234 1 95.31 91 GLN A N 1
ATOM 712 C CA . GLN A 1 91 ? 8.266 11.094 9.57 1 95.31 91 GLN A CA 1
ATOM 713 C C . GLN A 1 91 ? 7.176 11.406 10.594 1 95.31 91 GLN A C 1
ATOM 715 O O . GLN A 1 91 ? 7.035 10.695 11.594 1 95.31 91 GLN A O 1
ATOM 720 N N . ALA A 1 92 ? 6.438 12.336 10.312 1 96.75 92 ALA A N 1
ATOM 721 C CA . ALA A 1 92 ? 5.473 12.82 11.297 1 96.75 92 ALA A CA 1
ATOM 722 C C . ALA A 1 92 ? 4.105 12.18 11.086 1 96.75 92 ALA A C 1
ATOM 724 O O . ALA A 1 92 ? 3.211 12.32 11.922 1 96.75 92 ALA A O 1
ATOM 725 N N . ILE A 1 93 ? 3.922 11.477 9.969 1 97.88 93 ILE A N 1
ATOM 726 C CA . ILE A 1 93 ? 2.637 10.859 9.656 1 97.88 93 ILE A CA 1
ATOM 727 C C . ILE A 1 93 ? 2.484 9.555 10.43 1 97.88 93 ILE A C 1
ATOM 729 O O . ILE A 1 93 ? 3.33 8.664 10.32 1 97.88 93 ILE A O 1
ATOM 733 N N . VAL A 1 94 ? 1.362 9.461 11.133 1 97.44 94 VAL A N 1
ATOM 734 C CA . VAL A 1 94 ? 1.243 8.297 12.008 1 97.44 94 VAL A CA 1
ATOM 735 C C . VAL A 1 94 ? 0.059 7.441 11.562 1 97.44 94 VAL A C 1
ATOM 737 O O . VAL A 1 94 ? -0.059 6.281 11.961 1 97.44 94 VAL A O 1
ATOM 740 N N . SER A 1 95 ? -0.86 8.078 10.695 1 98.25 95 SER A N 1
ATOM 741 C CA . SER A 1 95 ? -1.97 7.277 10.188 1 98.25 95 SER A CA 1
ATOM 742 C C . SER A 1 95 ? -2.646 7.953 9 1 98.25 95 SER A C 1
ATOM 744 O O . SER A 1 95 ? -2.494 9.164 8.797 1 98.25 95 SER A O 1
ATOM 746 N N . LEU A 1 96 ? -3.258 7.223 8.227 1 98.81 96 LEU A N 1
ATOM 747 C CA . LEU A 1 96 ? -4.23 7.625 7.215 1 98.81 96 LEU A CA 1
ATOM 748 C C . LEU A 1 96 ? -5.496 6.777 7.309 1 98.81 96 LEU A C 1
ATOM 750 O O . LEU A 1 96 ? -5.441 5.555 7.148 1 98.81 96 LEU A O 1
ATOM 754 N N . ILE A 1 97 ? -6.594 7.418 7.574 1 98.69 97 ILE A N 1
ATOM 755 C CA . ILE A 1 97 ? -7.805 6.652 7.844 1 98.69 97 ILE A CA 1
ATOM 756 C C . ILE A 1 97 ? -8.977 7.258 7.078 1 98.69 97 ILE A C 1
ATOM 758 O O . ILE A 1 97 ? -8.953 8.438 6.719 1 98.69 97 ILE A O 1
ATOM 762 N N . ALA A 1 98 ? -9.953 6.434 6.809 1 98.88 98 ALA A N 1
ATOM 763 C CA . ALA A 1 98 ? -11.234 6.93 6.301 1 98.88 98 ALA A CA 1
ATOM 764 C C . ALA A 1 98 ? -12.055 7.57 7.414 1 98.88 98 ALA A C 1
ATOM 766 O O . ALA A 1 98 ? -12.32 6.938 8.438 1 98.88 98 ALA A O 1
ATOM 767 N N . ARG A 1 99 ? -12.438 8.719 7.145 1 98.19 99 ARG A N 1
ATOM 768 C CA . ARG A 1 99 ? -13.234 9.422 8.141 1 98.19 99 ARG A CA 1
ATOM 769 C C . ARG A 1 99 ? -14.5 8.648 8.484 1 98.19 99 ARG A C 1
ATOM 771 O O . ARG A 1 99 ? -14.906 8.594 9.648 1 98.19 99 ARG A O 1
ATOM 778 N N . GLU A 1 100 ? -15.07 7.996 7.547 1 98 100 GLU A N 1
ATOM 779 C CA . GLU A 1 100 ? -16.391 7.367 7.652 1 98 100 GLU A CA 1
ATOM 780 C C . GLU A 1 100 ? -16.312 6.094 8.492 1 98 100 GLU A C 1
ATOM 782 O O . GLU A 1 100 ? -17.25 5.785 9.234 1 98 100 GLU A O 1
ATOM 787 N N . THR A 1 101 ? -15.188 5.379 8.391 1 97.44 101 THR A N 1
ATOM 788 C CA . THR A 1 101 ? -15.164 4.059 9 1 97.44 101 THR A CA 1
ATOM 789 C C . THR A 1 101 ? -14.047 3.965 10.039 1 97.44 101 THR A C 1
ATOM 791 O O . THR A 1 101 ? -14.039 3.059 10.875 1 97.44 101 THR A O 1
ATOM 794 N N . GLY A 1 102 ? -13.07 4.812 9.867 1 97.44 102 GLY A N 1
ATOM 795 C CA . GLY A 1 102 ? -11.898 4.734 10.719 1 97.44 102 GLY A CA 1
ATOM 796 C C . GLY A 1 102 ? -10.883 3.711 10.258 1 97.44 102 GLY A C 1
ATOM 797 O O . GLY A 1 102 ? -9.844 3.533 10.883 1 97.44 102 GLY A O 1
ATOM 798 N N . GLU A 1 103 ? -11.164 3.109 9.133 1 97.81 103 GLU A N 1
ATOM 799 C CA . GLU A 1 103 ? -10.25 2.107 8.594 1 97.81 103 GLU A CA 1
ATOM 800 C C . GLU A 1 103 ? -9.125 2.758 7.793 1 97.81 103 GLU A C 1
ATOM 802 O O . GLU A 1 103 ? -9.312 3.824 7.203 1 97.81 103 GLU A O 1
ATOM 807 N N . GLY A 1 104 ? -8 2.146 7.793 1 98.19 104 GLY A N 1
ATOM 808 C CA . GLY A 1 104 ? -6.852 2.637 7.051 1 98.19 104 GLY A CA 1
ATOM 809 C C . GLY A 1 104 ? -5.551 1.966 7.453 1 98.19 104 GLY A C 1
ATOM 810 O O . GLY A 1 104 ? -5.441 0.739 7.41 1 98.19 104 GLY A O 1
ATOM 811 N N . ILE A 1 105 ? -4.59 2.764 7.754 1 98.12 105 ILE A N 1
ATOM 812 C CA . ILE A 1 105 ? -3.283 2.23 8.125 1 98.12 105 ILE A CA 1
ATOM 813 C C . ILE A 1 105 ? -2.703 3.037 9.281 1 98.12 105 ILE A C 1
ATOM 815 O O . ILE A 1 105 ? -2.902 4.25 9.359 1 98.12 105 ILE A O 1
ATOM 819 N N . SER A 1 106 ? -2.043 2.297 10.125 1 96.38 106 SER A N 1
ATOM 820 C CA . SER A 1 106 ? -1.23 2.896 11.172 1 96.38 106 SER A CA 1
ATOM 821 C C . SER A 1 106 ? 0.257 2.793 10.852 1 96.38 106 SER A C 1
ATOM 823 O O . SER A 1 106 ? 0.748 1.719 10.5 1 96.38 106 SER A O 1
ATOM 825 N N . LEU A 1 107 ? 0.938 3.889 10.906 1 91.75 107 LEU A N 1
ATOM 826 C CA . LEU A 1 107 ? 2.35 4.012 10.555 1 91.75 107 LEU A CA 1
ATOM 827 C C . LEU A 1 107 ? 3.154 4.562 11.727 1 91.75 107 LEU A C 1
ATOM 829 O O . LEU A 1 107 ? 3.297 5.777 11.875 1 91.75 107 LEU A O 1
ATOM 833 N N . PRO A 1 108 ? 3.637 3.838 12.508 1 82 108 PRO A N 1
ATOM 834 C CA . PRO A 1 108 ? 4.266 4.387 13.703 1 82 108 PRO A CA 1
ATOM 835 C C . PRO A 1 108 ? 5.215 5.543 13.398 1 82 108 PRO A C 1
ATOM 837 O O . PRO A 1 108 ? 5.914 5.52 12.383 1 82 108 PRO A O 1
ATOM 840 N N . PRO A 1 109 ? 5.227 6.516 14.297 1 77.88 109 PRO A N 1
ATOM 841 C CA . PRO A 1 109 ? 6.137 7.648 14.102 1 77.88 109 PRO A CA 1
ATOM 842 C C . PRO A 1 109 ? 7.605 7.258 14.266 1 77.88 109 PRO A C 1
ATOM 844 O O . PRO A 1 109 ? 7.914 6.258 14.922 1 77.88 109 PRO A O 1
ATOM 847 N N . ALA A 1 110 ? 8.375 8.055 13.625 1 82.25 110 ALA A N 1
ATOM 848 C CA . ALA A 1 110 ? 9.812 7.852 13.797 1 82.25 110 ALA A CA 1
ATOM 849 C C . ALA A 1 110 ? 10.227 8.109 15.242 1 82.25 110 ALA A C 1
ATOM 851 O O . ALA A 1 110 ? 9.617 8.93 15.938 1 82.25 110 ALA A O 1
ATOM 852 N N . GLU A 1 111 ? 11.164 7.387 15.547 1 80.12 111 GLU A N 1
ATOM 853 C CA . GLU A 1 111 ? 11.719 7.625 16.875 1 80.12 111 GLU A CA 1
ATOM 854 C C . GLU A 1 111 ? 12.266 9.047 17 1 80.12 111 GLU A C 1
ATOM 856 O O . GLU A 1 111 ? 12.922 9.547 16.078 1 80.12 111 GLU A O 1
ATOM 861 N N . GLY A 1 112 ? 11.922 9.727 18 1 81 112 GLY A N 1
ATOM 862 C CA . GLY A 1 112 ? 12.461 11.055 18.266 1 81 112 GLY A CA 1
ATOM 863 C C . GLY A 1 112 ? 11.734 12.156 17.516 1 81 112 GLY A C 1
ATOM 864 O O . GLY A 1 112 ? 12.281 13.234 17.297 1 81 112 GLY A O 1
ATOM 865 N N . LEU A 1 113 ? 10.688 11.875 17.109 1 84.25 113 LEU A N 1
ATOM 866 C CA . LEU A 1 113 ? 9.891 12.805 16.328 1 84.25 113 LEU A CA 1
ATOM 867 C C . LEU A 1 113 ? 9.75 14.141 17.047 1 84.25 113 LEU A C 1
ATOM 869 O O . LEU A 1 113 ? 9.773 15.203 16.422 1 84.25 113 LEU A O 1
ATOM 873 N N . GLU A 1 114 ? 9.641 14.039 18.312 1 79.12 114 GLU A N 1
ATOM 874 C CA . GLU A 1 114 ? 9.375 15.242 19.109 1 79.12 114 GLU A CA 1
ATOM 875 C C . GLU A 1 114 ? 10.602 16.156 19.141 1 79.12 114 GLU A C 1
ATOM 877 O O . GLU A 1 114 ? 10.484 17.328 19.484 1 79.12 114 GLU A O 1
ATOM 882 N N . LYS A 1 115 ? 11.734 15.453 18.812 1 75.94 115 LYS A N 1
ATOM 883 C CA . LYS A 1 115 ? 12.977 16.219 18.859 1 75.94 115 LYS A CA 1
ATOM 884 C C . LYS A 1 115 ? 13.117 17.125 17.641 1 75.94 115 LYS A C 1
ATOM 886 O O . LYS A 1 115 ? 13.969 18 17.609 1 75.94 115 LYS A O 1
ATOM 891 N N . GLY A 1 116 ? 12.188 17.078 16.797 1 74.62 116 GLY A N 1
ATOM 892 C CA . GLY A 1 116 ? 12.242 17.891 15.594 1 74.62 116 GLY A CA 1
ATOM 893 C C . GLY A 1 116 ? 13.336 17.469 14.633 1 74.62 116 GLY A C 1
ATOM 894 O O . GLY A 1 116 ? 14.016 16.469 14.867 1 74.62 116 GLY A O 1
ATOM 895 N N . PRO A 1 117 ? 13.289 18.031 13.438 1 68.81 117 PRO A N 1
ATOM 896 C CA . PRO A 1 117 ? 14.328 17.703 12.469 1 68.81 117 PRO A CA 1
ATOM 897 C C . PRO A 1 117 ? 15.734 18.031 12.969 1 68.81 117 PRO A C 1
ATOM 899 O O . PRO A 1 117 ? 15.945 19.062 13.586 1 68.81 117 PRO A O 1
ATOM 902 N N . GLN A 1 118 ? 16.312 17.156 13.672 1 57.75 118 GLN A N 1
ATOM 903 C CA . GLN A 1 118 ? 17.656 17.422 14.164 1 57.75 118 GLN A CA 1
ATOM 904 C C . GLN A 1 118 ? 18.469 18.172 13.117 1 57.75 118 GLN A C 1
ATOM 906 O O . GLN A 1 118 ? 18.422 17.844 11.93 1 57.75 118 GLN A O 1
ATOM 911 N N . ASP A 1 119 ? 18.516 19.453 13.195 1 47.25 119 ASP A N 1
ATOM 912 C CA . ASP A 1 119 ? 19.516 20.172 12.406 1 47.25 119 ASP A CA 1
ATOM 913 C C . ASP A 1 119 ? 20.75 19.312 12.148 1 47.25 119 ASP A C 1
ATOM 915 O O . ASP A 1 119 ? 21.375 18.828 13.086 1 47.25 119 ASP A O 1
ATOM 919 N N . SER A 1 120 ? 20.734 18.328 11.125 1 40.47 120 SER A N 1
ATOM 920 C CA . SER A 1 120 ? 22.141 18.062 10.82 1 40.47 120 SER A CA 1
ATOM 921 C C . SER A 1 120 ? 23 19.281 11.109 1 40.47 120 SER A C 1
ATOM 923 O O . SER A 1 120 ? 22.859 20.328 10.461 1 40.47 120 SER A O 1
ATOM 925 N N . ASN A 1 121 ? 23.094 19.609 12.258 1 34.88 121 ASN A N 1
ATOM 926 C CA . ASN A 1 121 ? 24.141 20.562 12.625 1 34.88 121 ASN A CA 1
ATOM 927 C C . ASN A 1 121 ? 25.328 20.5 11.672 1 34.88 121 ASN A C 1
ATOM 929 O O . ASN A 1 121 ? 26.188 19.625 11.789 1 34.88 121 ASN A O 1
ATOM 933 N N . VAL A 1 122 ? 25.031 20.562 10.383 1 33.84 122 VAL A N 1
ATOM 934 C CA . VAL A 1 122 ? 26.25 21.062 9.727 1 33.84 122 VAL A CA 1
ATOM 935 C C . VAL A 1 122 ? 26.812 22.234 10.531 1 33.84 122 VAL A C 1
ATOM 937 O O . VAL A 1 122 ? 26.203 23.297 10.617 1 33.84 122 VAL A O 1
ATOM 940 N N . THR A 1 123 ? 27.094 21.906 11.742 1 32.69 123 THR A N 1
ATOM 941 C CA . THR A 1 123 ? 27.984 22.906 12.336 1 32.69 123 THR A CA 1
ATOM 942 C C . THR A 1 123 ? 28.766 23.641 11.25 1 32.69 123 THR A C 1
ATOM 944 O O . THR A 1 123 ? 29.469 23.031 10.453 1 32.69 123 THR A O 1
ATOM 947 N N . PRO A 1 124 ? 28.062 24.656 10.742 1 31.19 124 PRO A N 1
ATOM 948 C CA . PRO A 1 124 ? 28.938 25.422 9.844 1 31.19 124 PRO A CA 1
ATOM 949 C C . PRO A 1 124 ? 30.406 25.359 10.25 1 31.19 124 PRO A C 1
ATOM 951 O O . PRO A 1 124 ? 30.75 25.703 11.383 1 31.19 124 PRO A O 1
ATOM 954 N N . SER A 1 125 ? 30.969 24.172 9.938 1 32.31 125 SER A N 1
ATOM 955 C CA . SER A 1 125 ? 32.406 24.25 10.172 1 32.31 125 SER A CA 1
ATOM 956 C C . SER A 1 125 ? 32.938 25.641 9.883 1 32.31 125 SER A C 1
ATOM 958 O O . SER A 1 125 ? 32.938 26.094 8.734 1 32.31 125 SER A O 1
ATOM 960 N N . THR A 1 126 ? 32.375 26.562 10.703 1 29.05 126 THR A N 1
ATOM 961 C CA . THR A 1 126 ? 33.062 27.859 10.578 1 29.05 126 THR A CA 1
ATOM 962 C C . THR A 1 126 ? 34.531 27.672 10.203 1 29.05 126 THR A C 1
ATOM 964 O O . THR A 1 126 ? 35.25 26.891 10.844 1 29.05 126 THR A O 1
ATOM 967 N N . PRO A 1 127 ? 34.812 27.828 8.906 1 30.09 127 PRO A N 1
ATOM 968 C CA . PRO A 1 127 ? 36.25 27.75 8.594 1 30.09 127 PRO A CA 1
ATOM 969 C C . PRO A 1 127 ? 37.125 28.25 9.734 1 30.09 127 PRO A C 1
ATOM 971 O O . PRO A 1 127 ? 36.844 29.297 10.328 1 30.09 127 PRO A O 1
ATOM 974 N N . ASP A 1 128 ? 37.438 27.312 10.672 1 30.95 128 ASP A N 1
ATOM 975 C CA . ASP A 1 128 ? 38.406 27.688 11.688 1 30.95 128 ASP A CA 1
ATOM 976 C C . ASP A 1 128 ? 39.344 28.781 11.18 1 30.95 128 ASP A C 1
ATOM 978 O O . ASP A 1 128 ? 40.031 28.609 10.18 1 30.95 128 ASP A O 1
ATOM 982 N N . GLY A 1 129 ? 38.781 29.984 11.234 1 26.89 129 GLY A N 1
ATOM 983 C CA . GLY A 1 129 ? 39.469 31.219 10.883 1 26.89 129 GLY A CA 1
ATOM 984 C C . GLY A 1 129 ? 40.969 31.125 11.047 1 26.89 129 GLY A C 1
ATOM 985 O O . GLY A 1 129 ? 41.5 30.141 11.57 1 26.89 129 GLY A O 1
ATOM 986 N N . GLU A 1 130 ? 41.688 32.281 10.82 1 29.58 130 GLU A N 1
ATOM 987 C CA . GLU A 1 130 ? 43.031 32.719 10.531 1 29.58 130 GLU A CA 1
ATOM 988 C C . GLU A 1 130 ? 44 32.344 11.648 1 29.58 130 GLU A C 1
ATOM 990 O O . GLU A 1 130 ? 43.75 32.594 12.82 1 29.58 130 GLU A O 1
ATOM 995 N N . ASP A 1 131 ? 44.562 31.109 11.516 1 30.58 131 ASP A N 1
ATOM 996 C CA . ASP A 1 131 ? 45.719 30.766 12.328 1 30.58 131 ASP A CA 1
ATOM 997 C C . ASP A 1 131 ? 46.562 32 12.617 1 30.58 131 ASP A C 1
ATOM 999 O O . ASP A 1 131 ? 47.125 32.594 11.703 1 30.58 131 ASP A O 1
ATOM 1003 N N . LYS A 1 132 ? 46.062 32.812 13.484 1 32.97 132 LYS A N 1
ATOM 1004 C CA . LYS A 1 132 ? 46.781 34 13.852 1 32.97 132 LYS A CA 1
ATOM 1005 C C . LYS A 1 132 ? 48.281 33.688 14.047 1 32.97 132 LYS A C 1
ATOM 1007 O O . LYS A 1 132 ? 48.625 32.75 14.734 1 32.97 132 LYS A O 1
ATOM 1012 N N . PRO A 1 133 ? 49.062 34.219 13.102 1 31 133 PRO A N 1
ATOM 1013 C CA . PRO A 1 133 ? 50.5 34 13.18 1 31 133 PRO A CA 1
ATOM 1014 C C . PRO A 1 133 ? 51.062 34.219 14.578 1 31 133 PRO A C 1
ATOM 1016 O O . PRO A 1 133 ? 50.625 35.125 15.289 1 31 133 PRO A O 1
ATOM 1019 N N . SER A 1 134 ? 51.094 33.125 15.367 1 29.22 134 SER A N 1
ATOM 1020 C CA . SER A 1 134 ? 51.781 33.156 16.656 1 29.22 134 SER A CA 1
ATOM 1021 C C . SER A 1 134 ? 53 34.062 16.609 1 29.22 134 SER A C 1
ATOM 1023 O O . SER A 1 134 ? 54 33.75 15.953 1 29.22 134 SER A O 1
ATOM 1025 N N . GLY A 1 135 ? 52.688 35.344 16.359 1 27.08 135 GLY A N 1
ATOM 1026 C CA . GLY A 1 135 ? 53.719 36.375 16.328 1 27.08 135 GLY A CA 1
ATOM 1027 C C . GLY A 1 135 ? 54.719 36.25 17.453 1 27.08 135 GLY A C 1
ATOM 1028 O O . GLY A 1 135 ? 54.344 35.969 18.594 1 27.08 135 GLY A O 1
ATOM 1029 N N . SER A 1 136 ? 55.875 35.688 17.094 1 31.41 136 SER A N 1
ATOM 1030 C CA . SER A 1 136 ? 57.094 35.531 17.859 1 31.41 136 SER A CA 1
ATOM 1031 C C . SER A 1 136 ? 57.438 36.781 18.641 1 31.41 136 SER A C 1
ATOM 1033 O O . SER A 1 136 ? 57.594 37.875 18.062 1 31.41 136 SER A O 1
ATOM 1035 N N . HIS A 1 137 ? 56.688 37.062 19.719 1 29.73 137 HIS A N 1
ATOM 1036 C CA . HIS A 1 137 ? 56.969 38.156 20.625 1 29.73 137 HIS A CA 1
ATOM 1037 C C . HIS A 1 137 ? 58.469 38.281 20.922 1 29.73 137 HIS A C 1
ATOM 1039 O O . HIS A 1 137 ? 59.031 37.438 21.641 1 29.73 137 HIS A O 1
ATOM 1045 N N . LEU A 1 138 ? 59.281 38.625 19.891 1 29.7 138 LEU A N 1
ATOM 1046 C CA . LEU A 1 138 ? 60.688 38.906 20.188 1 29.7 138 LEU A CA 1
ATOM 1047 C C . LEU A 1 138 ? 60.781 39.969 21.297 1 29.7 138 LEU A C 1
ATOM 1049 O O . LEU A 1 138 ? 60.219 41.062 21.188 1 29.7 138 LEU A O 1
ATOM 1053 N N . LYS A 1 139 ? 60.812 39.5 22.484 1 32.09 139 LYS A N 1
ATOM 1054 C CA . LYS A 1 139 ? 61.125 40.281 23.703 1 32.09 139 LYS A CA 1
ATOM 1055 C C . LYS A 1 139 ? 62.375 41.094 23.531 1 32.09 139 LYS A C 1
ATOM 1057 O O . LYS A 1 139 ? 63.469 40.562 23.328 1 32.09 139 LYS A O 1
ATOM 1062 N N . ILE A 1 140 ? 62.281 42.156 22.672 1 27.77 140 ILE A N 1
ATOM 1063 C CA . ILE A 1 140 ? 63.438 43 22.641 1 27.77 140 ILE A CA 1
ATOM 1064 C C . ILE A 1 140 ? 63.812 43.438 24.062 1 27.77 140 ILE A C 1
ATOM 1066 O O . ILE A 1 140 ? 63 43.969 24.781 1 27.77 140 ILE A O 1
ATOM 1070 N N . LEU A 1 141 ? 64.75 42.625 24.578 1 31.48 141 LEU A N 1
ATOM 1071 C CA . LEU A 1 141 ? 65.562 42.938 25.766 1 31.48 141 LEU A CA 1
ATOM 1072 C C . LEU A 1 141 ? 66.062 44.375 25.766 1 31.48 141 LEU A C 1
ATOM 1074 O O . LEU A 1 141 ? 66.75 44.75 24.859 1 31.48 141 LEU A O 1
ATOM 1078 N N . LYS A 1 142 ? 65 45.281 25.641 1 28.67 142 LYS A N 1
ATOM 1079 C CA . LYS A 1 142 ? 65.688 46.5 26.047 1 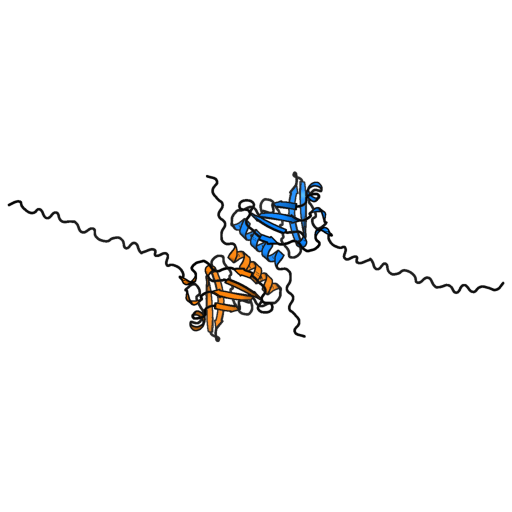28.67 142 LYS A CA 1
ATOM 1080 C C . LYS A 1 142 ? 66 46.469 27.547 1 28.67 142 LYS A C 1
ATOM 1082 O O . LYS A 1 142 ? 65.188 45.938 28.328 1 28.67 142 LYS A O 1
ATOM 1087 N N . MET B 1 1 ? -31.812 4.605 8.922 1 41.44 1 MET B N 1
ATOM 1088 C CA . MET B 1 1 ? -30.812 3.566 9.148 1 41.44 1 MET B CA 1
ATOM 1089 C C . MET B 1 1 ? -29.438 4.039 8.711 1 41.44 1 MET B C 1
ATOM 1091 O O . MET B 1 1 ? -29.281 4.57 7.609 1 41.44 1 MET B O 1
ATOM 1095 N N . ARG B 1 2 ? -28.578 4.59 9.414 1 52.88 2 ARG B N 1
ATOM 1096 C CA . ARG B 1 2 ? -27.312 5.145 8.961 1 52.88 2 ARG B CA 1
ATOM 1097 C C . ARG B 1 2 ? -26.578 4.164 8.055 1 52.88 2 ARG B C 1
ATOM 1099 O O . ARG B 1 2 ? -26.312 3.025 8.445 1 52.88 2 ARG B O 1
ATOM 1106 N N . ASP B 1 3 ? -26.766 4.051 6.742 1 67.06 3 ASP B N 1
ATOM 1107 C CA . ASP B 1 3 ? -26.203 3.113 5.785 1 67.06 3 ASP B CA 1
ATOM 1108 C C . ASP B 1 3 ? -24.719 2.852 6.09 1 67.06 3 ASP B C 1
ATOM 1110 O O . ASP B 1 3 ? -23.922 3.785 6.145 1 67.06 3 ASP B O 1
ATOM 1114 N N . GLU B 1 4 ? -24.484 1.798 6.879 1 83.94 4 GLU B N 1
ATOM 1115 C CA . GLU B 1 4 ? -23.125 1.401 7.238 1 83.94 4 GLU B CA 1
ATOM 1116 C C . GLU B 1 4 ? -22.219 1.354 6.008 1 83.94 4 GLU B C 1
ATOM 1118 O O . GLU B 1 4 ? -22.594 0.794 4.977 1 83.94 4 GLU B O 1
ATOM 1123 N N . VAL B 1 5 ? -21.203 2.252 5.902 1 90.56 5 VAL B N 1
ATOM 1124 C CA . VAL B 1 5 ? -20.25 2.295 4.809 1 90.56 5 VAL B CA 1
ATOM 1125 C C . VAL B 1 5 ? -19.344 1.059 4.859 1 90.56 5 VAL B C 1
ATOM 1127 O O . VAL B 1 5 ? -18.688 0.809 5.867 1 90.56 5 VAL B O 1
ATOM 1130 N N . THR B 1 6 ? -19.578 0.169 3.873 1 95.19 6 THR B N 1
ATOM 1131 C CA . THR B 1 6 ? -18.703 -0.986 3.736 1 95.19 6 THR B CA 1
ATOM 1132 C C . THR B 1 6 ? -17.625 -0.727 2.68 1 95.19 6 THR B C 1
ATOM 1134 O O . THR B 1 6 ? -17.938 -0.343 1.551 1 95.19 6 THR B O 1
ATOM 1137 N N . MET B 1 7 ? -16.391 -0.889 3.068 1 97.12 7 MET B N 1
ATOM 1138 C CA . MET B 1 7 ? -15.289 -0.643 2.15 1 97.12 7 MET B CA 1
ATOM 1139 C C . MET B 1 7 ? -14.82 -1.941 1.499 1 97.12 7 MET B C 1
ATOM 1141 O O . MET B 1 7 ? -14.922 -3.012 2.102 1 97.12 7 MET B O 1
ATOM 1145 N N . THR B 1 8 ? -14.328 -1.865 0.289 1 97.19 8 THR B N 1
ATOM 1146 C CA . THR B 1 8 ? -13.773 -3.006 -0.429 1 97.19 8 THR B CA 1
ATOM 1147 C C . THR B 1 8 ? -12.484 -3.488 0.238 1 97.19 8 THR B C 1
ATOM 1149 O O . THR B 1 8 ? -12 -2.867 1.186 1 97.19 8 THR B O 1
ATOM 1152 N N . ASP B 1 9 ? -12 -4.602 -0.207 1 96.44 9 ASP B N 1
ATOM 1153 C CA . ASP B 1 9 ? -10.742 -5.16 0.284 1 96.44 9 ASP B CA 1
ATOM 1154 C C . ASP B 1 9 ? -9.57 -4.242 -0.05 1 96.44 9 ASP B C 1
ATOM 1156 O O . ASP B 1 9 ? -9.438 -3.783 -1.186 1 96.44 9 ASP B O 1
ATOM 1160 N N . ARG B 1 10 ? -8.703 -3.998 0.898 1 97.25 10 ARG B N 1
ATOM 1161 C CA . ARG B 1 10 ? -7.543 -3.143 0.656 1 97.25 10 ARG B CA 1
ATOM 1162 C C . ARG B 1 10 ? -6.359 -3.953 0.137 1 97.25 10 ARG B C 1
ATOM 1164 O O . ARG B 1 10 ? -5.363 -3.387 -0.314 1 97.25 10 ARG B O 1
ATOM 1171 N N . LYS B 1 11 ? -6.539 -5.223 0.139 1 97 11 LYS B N 1
ATOM 1172 C CA . LYS B 1 11 ? -5.457 -6.156 -0.167 1 97 11 LYS B CA 1
ATOM 1173 C C . LYS B 1 11 ? -4.82 -5.832 -1.515 1 97 11 LYS B C 1
ATOM 1175 O O . LYS B 1 11 ? -3.6 -5.672 -1.606 1 97 11 LYS B O 1
ATOM 1180 N N . PRO B 1 12 ? -5.531 -5.664 -2.551 1 98.38 12 PRO B N 1
ATOM 1181 C CA . PRO B 1 12 ? -4.871 -5.426 -3.838 1 98.38 12 PRO B CA 1
ATOM 1182 C C . PRO B 1 12 ? -4.094 -4.109 -3.869 1 98.38 12 PRO B C 1
ATOM 1184 O O . PRO B 1 12 ? -3.082 -4.004 -4.566 1 98.38 12 PRO B O 1
ATOM 1187 N N . TYR B 1 13 ? -4.5 -3.113 -3.145 1 98.81 13 TYR B N 1
ATOM 1188 C CA . TYR B 1 13 ? -3.805 -1.834 -3.082 1 98.81 13 TYR B CA 1
ATOM 1189 C C . TYR B 1 13 ? -2.453 -1.982 -2.391 1 98.81 13 TYR B C 1
ATOM 1191 O O . TYR B 1 13 ? -1.446 -1.451 -2.863 1 98.81 13 TYR B O 1
ATOM 1199 N N . LEU B 1 14 ? -2.529 -2.752 -1.329 1 98.62 14 LEU B N 1
ATOM 1200 C CA . LEU B 1 14 ? -1.293 -3.01 -0.599 1 98.62 14 LEU B CA 1
ATOM 1201 C C . LEU B 1 14 ? -0.322 -3.824 -1.445 1 98.62 14 LEU B C 1
ATOM 1203 O O . LEU B 1 14 ? 0.885 -3.572 -1.431 1 98.62 14 LEU B O 1
ATOM 1207 N N . LEU B 1 15 ? -0.863 -4.73 -2.148 1 98.81 15 LEU B N 1
ATOM 1208 C CA . LEU B 1 15 ? -0.032 -5.562 -3.014 1 98.81 15 LEU B CA 1
ATOM 1209 C C . LEU B 1 15 ? 0.671 -4.711 -4.066 1 98.81 15 LEU B C 1
ATOM 1211 O O . LEU B 1 15 ? 1.87 -4.875 -4.305 1 98.81 15 LEU B O 1
ATOM 1215 N N . ARG B 1 16 ? -0.05 -3.834 -4.656 1 98.88 16 ARG B N 1
ATOM 1216 C CA . ARG B 1 16 ? 0.529 -2.943 -5.656 1 98.88 16 ARG B CA 1
ATOM 1217 C C . ARG B 1 16 ? 1.614 -2.064 -5.047 1 98.88 16 ARG B C 1
ATOM 1219 O O . ARG B 1 16 ? 2.656 -1.836 -5.66 1 98.88 16 ARG B O 1
ATOM 1226 N N . ALA B 1 17 ? 1.366 -1.621 -3.895 1 98.88 17 ALA B N 1
ATOM 1227 C CA . ALA B 1 17 ? 2.322 -0.749 -3.219 1 98.88 17 ALA B CA 1
ATOM 1228 C C . ALA B 1 17 ? 3.619 -1.493 -2.908 1 98.88 17 ALA B C 1
ATOM 1230 O O . ALA B 1 17 ? 4.711 -0.986 -3.174 1 98.88 17 ALA B O 1
ATOM 1231 N N . ILE B 1 18 ? 3.506 -2.658 -2.393 1 98.88 18 ILE B N 1
ATOM 1232 C CA . ILE B 1 18 ? 4.672 -3.424 -1.97 1 98.88 18 ILE B CA 1
ATOM 1233 C C . ILE B 1 18 ? 5.445 -3.904 -3.195 1 98.88 18 ILE B C 1
ATOM 1235 O O . ILE B 1 18 ? 6.676 -3.967 -3.176 1 98.88 18 ILE B O 1
ATOM 1239 N N . TYR B 1 19 ? 4.73 -4.258 -4.277 1 98.94 19 TYR B N 1
ATOM 1240 C CA . TYR B 1 19 ? 5.414 -4.574 -5.523 1 98.94 19 TYR B CA 1
ATOM 1241 C C . TYR B 1 19 ? 6.324 -3.43 -5.953 1 98.94 19 TYR B C 1
ATOM 1243 O O . TYR B 1 19 ? 7.508 -3.635 -6.219 1 98.94 19 TYR B O 1
ATOM 1251 N N . GLN B 1 20 ? 5.766 -2.229 -6.012 1 98.88 20 GLN B N 1
ATOM 1252 C CA . GLN B 1 20 ? 6.527 -1.057 -6.43 1 98.88 20 GLN B CA 1
ATOM 1253 C C . GLN B 1 20 ? 7.707 -0.806 -5.496 1 98.88 20 GLN B C 1
ATOM 1255 O O . GLN B 1 20 ? 8.805 -0.47 -5.949 1 98.88 20 GLN B O 1
ATOM 1260 N N . TRP B 1 21 ? 7.453 -0.968 -4.254 1 98.94 21 TRP B N 1
ATOM 1261 C CA . TRP B 1 21 ? 8.5 -0.754 -3.258 1 98.94 21 TRP B CA 1
ATOM 1262 C C . TRP B 1 21 ? 9.672 -1.707 -3.482 1 98.94 21 TRP B C 1
ATOM 1264 O O . TRP B 1 21 ? 10.828 -1.289 -3.465 1 98.94 21 TRP B O 1
ATOM 1274 N N . ILE B 1 22 ? 9.352 -2.92 -3.678 1 98.88 22 ILE B N 1
ATOM 1275 C CA . ILE B 1 22 ? 10.398 -3.918 -3.881 1 98.88 22 ILE B CA 1
ATOM 1276 C C . ILE B 1 22 ? 11.188 -3.588 -5.145 1 98.88 22 ILE B C 1
ATOM 1278 O O . ILE B 1 22 ? 12.422 -3.576 -5.125 1 98.88 22 ILE B O 1
ATOM 1282 N N . VAL B 1 23 ? 10.523 -3.32 -6.203 1 98.88 23 VAL B N 1
ATOM 1283 C CA . VAL B 1 23 ? 11.148 -3.055 -7.492 1 98.88 23 VAL B CA 1
ATOM 1284 C C . VAL B 1 23 ? 11.977 -1.775 -7.406 1 98.88 23 VAL B C 1
ATOM 1286 O O . VAL B 1 23 ? 13.094 -1.719 -7.926 1 98.88 23 VAL B O 1
ATOM 1289 N N . ASP B 1 24 ? 11.477 -0.781 -6.758 1 98.69 24 ASP B N 1
ATOM 1290 C CA . ASP B 1 24 ? 12.188 0.484 -6.617 1 98.69 24 ASP B CA 1
ATOM 1291 C C . ASP B 1 24 ? 13.477 0.303 -5.812 1 98.69 24 ASP B C 1
ATOM 1293 O O . ASP B 1 24 ? 14.375 1.148 -5.863 1 98.69 24 ASP B O 1
ATOM 1297 N N . ASN B 1 25 ? 13.523 -0.759 -5.027 1 98.62 25 ASN B N 1
ATOM 1298 C CA . ASN B 1 25 ? 14.727 -1.058 -4.262 1 98.62 25 ASN B CA 1
ATOM 1299 C C . ASN B 1 25 ? 15.625 -2.057 -4.988 1 98.62 25 ASN B C 1
ATOM 1301 O O . ASN B 1 25 ? 16.531 -2.635 -4.387 1 98.62 25 ASN B O 1
ATOM 1305 N N . ASP B 1 26 ? 15.297 -2.264 -6.242 1 98.31 26 ASP B N 1
ATOM 1306 C CA . ASP B 1 26 ? 16.078 -3.148 -7.102 1 98.31 26 ASP B CA 1
ATOM 1307 C C . ASP B 1 26 ? 16.109 -4.57 -6.543 1 98.31 26 ASP B C 1
ATOM 1309 O O . ASP B 1 26 ? 17.141 -5.25 -6.629 1 98.31 26 ASP B O 1
ATOM 1313 N N . CYS B 1 27 ? 15.031 -4.93 -5.879 1 98.69 27 CYS B N 1
ATOM 1314 C CA . CYS B 1 27 ? 14.875 -6.289 -5.379 1 98.69 27 CYS B CA 1
ATOM 1315 C C . CYS B 1 27 ? 13.852 -7.059 -6.207 1 98.69 27 CYS B C 1
ATOM 1317 O O . CYS B 1 27 ? 13.219 -6.496 -7.102 1 98.69 27 CYS B O 1
ATOM 1319 N N . THR B 1 28 ? 13.75 -8.344 -5.906 1 98.81 28 THR B N 1
ATOM 1320 C CA . THR B 1 28 ? 12.953 -9.258 -6.711 1 98.81 28 THR B CA 1
ATOM 1321 C C . THR B 1 28 ? 11.641 -9.594 -6.012 1 98.81 28 THR B C 1
ATOM 1323 O O . THR B 1 28 ? 11.633 -10.305 -5.004 1 98.81 28 THR B O 1
ATOM 1326 N N . PRO B 1 29 ? 10.555 -9.133 -6.531 1 98.94 29 PRO B N 1
ATOM 1327 C CA . PRO B 1 29 ? 9.266 -9.469 -5.91 1 98.94 29 PRO B CA 1
ATOM 1328 C C . PRO B 1 29 ? 8.852 -10.922 -6.156 1 98.94 29 PRO B C 1
ATOM 1330 O O . PRO B 1 29 ? 8.719 -11.336 -7.309 1 98.94 29 PRO B O 1
ATOM 1333 N N . HIS B 1 30 ? 8.633 -11.625 -5.051 1 98.94 30 HIS B N 1
ATOM 1334 C CA . HIS B 1 30 ? 8.125 -13 -5.07 1 98.94 30 HIS B CA 1
ATOM 1335 C C . HIS B 1 30 ? 6.703 -13.07 -4.527 1 98.94 30 HIS B C 1
ATOM 1337 O O . HIS B 1 30 ? 6.453 -12.688 -3.381 1 98.94 30 HIS B O 1
ATOM 1343 N N . LEU B 1 31 ? 5.852 -13.57 -5.379 1 98.94 31 LEU B N 1
ATOM 1344 C CA . LEU B 1 31 ? 4.441 -13.742 -5.047 1 98.94 31 LEU B CA 1
ATOM 1345 C C . LEU B 1 31 ? 4.191 -15.125 -4.438 1 98.94 31 LEU B C 1
ATOM 1347 O O . LEU B 1 31 ? 4.539 -16.141 -5.039 1 98.94 31 LEU B O 1
ATOM 1351 N N . VAL B 1 32 ? 3.576 -15.117 -3.258 1 98.38 32 VAL B N 1
ATOM 1352 C CA . VAL B 1 32 ? 3.316 -16.375 -2.57 1 98.38 32 VAL B CA 1
ATOM 1353 C C . VAL B 1 32 ? 1.823 -16.688 -2.605 1 98.38 32 VAL B C 1
ATOM 1355 O O . VAL B 1 32 ? 1.001 -15.875 -2.189 1 98.38 32 VAL B O 1
ATOM 1358 N N . ILE B 1 33 ? 1.535 -17.875 -3.064 1 97.62 33 ILE B N 1
ATOM 1359 C CA . ILE B 1 33 ? 0.157 -18.281 -3.316 1 97.62 33 ILE B CA 1
ATOM 1360 C C . ILE B 1 33 ? -0.159 -19.547 -2.527 1 97.62 33 ILE B C 1
ATOM 1362 O O . ILE B 1 33 ? 0.591 -20.531 -2.586 1 97.62 33 ILE B O 1
ATOM 1366 N N . ALA B 1 34 ? -1.255 -19.484 -1.87 1 95.62 34 ALA B N 1
ATOM 1367 C CA . ALA B 1 34 ? -1.663 -20.656 -1.091 1 95.62 34 ALA B CA 1
ATOM 1368 C C . ALA B 1 34 ? -2.586 -21.562 -1.901 1 95.62 34 ALA B C 1
ATOM 1370 O O . ALA B 1 34 ? -3.418 -21.078 -2.674 1 95.62 34 ALA B O 1
ATOM 1371 N N . ALA B 1 35 ? -2.389 -22.859 -1.632 1 93.94 35 ALA B N 1
ATOM 1372 C CA . ALA B 1 35 ? -3.246 -23.906 -2.195 1 93.94 35 ALA B CA 1
ATOM 1373 C C . ALA B 1 35 ? -3.422 -23.703 -3.699 1 93.94 35 ALA B C 1
ATOM 1375 O O . ALA B 1 35 ? -4.551 -23.625 -4.191 1 93.94 35 ALA B O 1
ATOM 1376 N N . PRO B 1 36 ? -2.375 -23.734 -4.422 1 94.44 36 PRO B N 1
ATOM 1377 C CA . PRO B 1 36 ? -2.455 -23.438 -5.852 1 94.44 36 PRO B CA 1
ATOM 1378 C C . PRO B 1 36 ? -3.334 -24.422 -6.613 1 94.44 36 PRO B C 1
ATOM 1380 O O . PRO B 1 36 ? -3.879 -24.094 -7.668 1 94.44 36 PRO B O 1
ATOM 1383 N N . GLY B 1 37 ? -3.645 -25.516 -6.027 1 94 37 GLY B N 1
ATOM 1384 C CA . GLY B 1 37 ? -4.438 -26.531 -6.699 1 94 37 GLY B CA 1
ATOM 1385 C C . GLY B 1 37 ? -5.93 -26.375 -6.469 1 94 37 GLY B C 1
ATOM 1386 O O . GLY B 1 37 ? -6.73 -27.125 -7.016 1 94 37 GLY B O 1
ATOM 1387 N N . ALA B 1 38 ? -6.285 -25.359 -5.754 1 93.75 38 ALA B N 1
ATOM 1388 C CA . ALA B 1 38 ? -7.676 -25.219 -5.332 1 93.75 38 ALA B CA 1
ATOM 1389 C C . ALA B 1 38 ? -8.516 -24.562 -6.418 1 93.75 38 ALA B C 1
ATOM 1391 O O . ALA B 1 38 ? -9.734 -24.422 -6.27 1 93.75 38 ALA B O 1
ATOM 1392 N N . GLY B 1 39 ? -7.867 -24.141 -7.504 1 94.62 39 GLY B N 1
ATOM 1393 C CA . GLY B 1 39 ? -8.648 -23.594 -8.609 1 94.62 39 GLY B CA 1
ATOM 1394 C C . GLY B 1 39 ? -8.562 -22.094 -8.719 1 94.62 39 GLY B C 1
ATOM 1395 O O . GLY B 1 39 ? -9.219 -21.484 -9.57 1 94.62 39 GLY B O 1
ATOM 1396 N N . TRP B 1 40 ? -7.715 -21.531 -7.91 1 95.81 40 TRP B N 1
ATOM 1397 C CA . TRP B 1 40 ? -7.613 -20.078 -7.879 1 95.81 40 TRP B CA 1
ATOM 1398 C C . TRP B 1 40 ? -6.418 -19.594 -8.695 1 95.81 40 TRP B C 1
ATOM 1400 O O . TRP B 1 40 ? -6.09 -18.406 -8.688 1 95.81 40 TRP B O 1
ATOM 1410 N N . VAL B 1 41 ? -5.742 -20.484 -9.344 1 97.25 41 VAL B N 1
ATOM 1411 C CA . VAL B 1 41 ? -4.562 -20.203 -10.148 1 97.25 41 VAL B CA 1
ATOM 1412 C C . VAL B 1 41 ? -4.66 -20.938 -11.484 1 97.25 41 VAL B C 1
ATOM 1414 O O . VAL B 1 41 ? -5.008 -22.109 -11.523 1 97.25 41 VAL B O 1
ATOM 1417 N N . HIS B 1 42 ? -4.344 -20.172 -12.547 1 97.88 42 HIS B N 1
ATOM 1418 C CA . HIS B 1 42 ? -4.309 -20.75 -13.883 1 97.88 42 HIS B CA 1
ATOM 1419 C C . HIS B 1 42 ? -3.025 -20.375 -14.617 1 97.88 42 HIS B C 1
ATOM 1421 O O . HIS B 1 42 ? -2.389 -19.375 -14.281 1 97.88 42 HIS B O 1
ATOM 1427 N N . GLY B 1 43 ? -2.654 -21.234 -15.625 1 98.19 43 GLY B N 1
ATOM 1428 C CA . GLY B 1 43 ? -1.522 -20.922 -16.484 1 98.19 43 GLY B CA 1
ATOM 1429 C C . GLY B 1 43 ? -0.192 -21.359 -15.906 1 98.19 43 GLY B C 1
ATOM 1430 O O . GLY B 1 43 ? 0.861 -20.859 -16.312 1 98.19 43 GLY B O 1
ATOM 1431 N N . VAL B 1 44 ? -0.2 -22.234 -14.969 1 98.31 44 VAL B N 1
ATOM 1432 C CA . VAL B 1 44 ? 1.012 -22.75 -14.352 1 98.31 44 VAL B CA 1
ATOM 1433 C C . VAL B 1 44 ? 1.096 -24.266 -14.586 1 98.31 44 VAL B C 1
ATOM 1435 O O . VAL B 1 44 ? 0.071 -24.953 -14.656 1 98.31 44 VAL B O 1
ATOM 1438 N N . PRO B 1 45 ? 2.279 -24.734 -14.688 1 97.88 45 PRO B N 1
ATOM 1439 C CA . PRO B 1 45 ? 2.404 -26.188 -14.891 1 97.88 45 PRO B CA 1
ATOM 1440 C C . PRO B 1 45 ? 1.71 -26.984 -1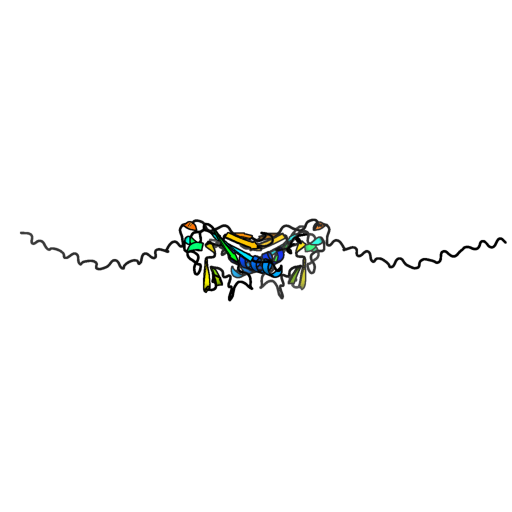3.789 1 97.88 45 PRO B C 1
ATOM 1442 O O . PRO B 1 45 ? 1.706 -26.578 -12.625 1 97.88 45 PRO B O 1
ATOM 1445 N N . LEU B 1 46 ? 1.256 -28.125 -14.148 1 96.06 46 LEU B N 1
ATOM 1446 C CA . LEU B 1 46 ? 0.443 -28.969 -13.273 1 96.06 46 LEU B CA 1
ATOM 1447 C C . LEU B 1 46 ? 1.221 -29.359 -12.023 1 96.06 46 LEU B C 1
ATOM 1449 O O . LEU B 1 46 ? 0.662 -29.406 -10.922 1 96.06 46 LEU B O 1
ATOM 1453 N N . HIS B 1 47 ? 2.436 -29.656 -12.164 1 96.25 47 HIS B N 1
ATOM 1454 C CA . HIS B 1 47 ? 3.209 -30.125 -11.023 1 96.25 47 HIS B CA 1
ATOM 1455 C C . HIS B 1 47 ? 3.348 -29.047 -9.961 1 96.25 47 HIS B C 1
ATOM 1457 O O . HIS B 1 47 ? 3.51 -29.359 -8.773 1 96.25 47 HIS B O 1
ATOM 1463 N N . LEU B 1 48 ? 3.25 -27.828 -10.336 1 97.12 48 LEU B N 1
ATOM 1464 C CA . LEU B 1 48 ? 3.344 -26.734 -9.375 1 97.12 48 LEU B CA 1
ATOM 1465 C C . LEU B 1 48 ? 2.027 -26.547 -8.633 1 97.12 48 LEU B C 1
ATOM 1467 O O . LEU B 1 48 ? 1.997 -25.938 -7.559 1 97.12 48 LEU B O 1
ATOM 1471 N N . LEU B 1 49 ? 0.988 -27.031 -9.234 1 96.69 49 LEU B N 1
ATOM 1472 C CA . LEU B 1 49 ? -0.325 -26.906 -8.609 1 96.69 49 LEU B CA 1
ATOM 1473 C C . LEU B 1 49 ? -0.483 -27.922 -7.48 1 96.69 49 LEU B C 1
ATOM 1475 O O . LEU B 1 49 ? -1.399 -27.812 -6.664 1 96.69 49 LEU B O 1
ATOM 1479 N N . GLN B 1 50 ? 0.385 -28.875 -7.375 1 94.5 50 GLN B N 1
ATOM 1480 C CA . GLN B 1 50 ? 0.31 -29.922 -6.367 1 94.5 50 GLN B CA 1
ATOM 1481 C C . GLN B 1 50 ? 0.97 -29.484 -5.062 1 94.5 50 GLN B C 1
ATOM 1483 O O . GLN B 1 50 ? 0.833 -30.141 -4.035 1 94.5 50 GLN B O 1
ATOM 1488 N N . GLU B 1 51 ? 1.616 -28.312 -5.094 1 93.12 51 GLU B N 1
ATOM 1489 C CA . GLU B 1 51 ? 2.307 -27.781 -3.922 1 93.12 51 GLU B CA 1
ATOM 1490 C C . GLU B 1 51 ? 1.325 -27.141 -2.947 1 93.12 51 GLU B C 1
ATOM 1492 O O . GLU B 1 51 ? 0.198 -26.797 -3.322 1 93.12 51 GLU B O 1
ATOM 1497 N N . GLU B 1 52 ? 1.785 -27.078 -1.748 1 92.81 52 GLU B N 1
ATOM 1498 C CA . GLU B 1 52 ? 0.978 -26.375 -0.752 1 92.81 52 GLU B CA 1
ATOM 1499 C C . GLU B 1 52 ? 1.038 -24.875 -0.957 1 92.81 52 GLU B C 1
ATOM 1501 O O . GLU B 1 52 ? 0.043 -24.172 -0.753 1 92.81 52 GLU B O 1
ATOM 1506 N N . MET B 1 53 ? 2.238 -24.453 -1.302 1 95.06 53 MET B N 1
ATOM 1507 C CA . MET B 1 53 ? 2.506 -23.062 -1.616 1 95.06 53 MET B CA 1
ATOM 1508 C C . MET B 1 53 ? 3.223 -22.938 -2.955 1 95.06 53 MET B C 1
ATOM 1510 O O . MET B 1 53 ? 4.062 -23.766 -3.299 1 95.06 53 MET B O 1
ATOM 1514 N N . LEU B 1 54 ? 2.832 -21.938 -3.648 1 97.69 54 LEU B N 1
ATOM 1515 C CA . LEU B 1 54 ? 3.459 -21.594 -4.918 1 97.69 54 LEU B CA 1
ATOM 1516 C C . LEU B 1 54 ? 4.09 -20.203 -4.852 1 97.69 54 LEU B C 1
ATOM 1518 O O . LEU B 1 54 ? 3.432 -19.234 -4.465 1 97.69 54 LEU B O 1
ATOM 1522 N N . VAL B 1 55 ? 5.344 -20.125 -5.172 1 98.62 55 VAL B N 1
ATOM 1523 C CA . VAL B 1 55 ? 6.062 -18.859 -5.176 1 98.62 55 VAL B CA 1
ATOM 1524 C C . VAL B 1 55 ? 6.461 -18.5 -6.602 1 98.62 55 VAL B C 1
ATOM 1526 O O . VAL B 1 55 ? 7.109 -19.281 -7.293 1 98.62 55 VAL B O 1
ATOM 1529 N N . LEU B 1 56 ? 6.07 -17.344 -7.02 1 98.81 56 LEU B N 1
ATOM 1530 C CA . LEU B 1 56 ? 6.371 -16.906 -8.375 1 98.81 56 LEU B CA 1
ATOM 1531 C C . LEU B 1 56 ? 7.168 -15.609 -8.359 1 98.81 56 LEU B C 1
ATOM 1533 O O . LEU B 1 56 ? 6.852 -14.688 -7.605 1 98.81 56 LEU B O 1
ATOM 1537 N N . ASN B 1 57 ? 8.125 -15.594 -9.133 1 98.81 57 ASN B N 1
ATOM 1538 C CA . ASN B 1 57 ? 8.852 -14.359 -9.406 1 98.81 57 ASN B CA 1
ATOM 1539 C C . ASN B 1 57 ? 8.078 -13.453 -10.367 1 98.81 57 ASN B C 1
ATOM 1541 O O . ASN B 1 57 ? 7.871 -13.812 -11.523 1 98.81 57 ASN B O 1
ATOM 1545 N N . ILE B 1 58 ? 7.754 -12.305 -9.828 1 98.94 58 ILE B N 1
ATOM 1546 C CA . ILE B 1 58 ? 6.961 -11.461 -10.719 1 98.94 58 ILE B CA 1
ATOM 1547 C C . ILE B 1 58 ? 7.695 -10.148 -10.977 1 98.94 58 ILE B C 1
ATOM 1549 O O . ILE B 1 58 ? 7.066 -9.102 -11.141 1 98.94 58 ILE B O 1
ATOM 1553 N N . SER B 1 59 ? 8.883 -10.172 -11.031 1 98.88 59 SER B N 1
ATOM 1554 C CA . SER B 1 59 ? 9.695 -9 -11.336 1 98.88 59 SER B CA 1
ATOM 1555 C C . SER B 1 59 ? 9.492 -8.555 -12.781 1 98.88 59 SER B C 1
ATOM 1557 O O . SER B 1 59 ? 9.023 -9.336 -13.617 1 98.88 59 SER B O 1
ATOM 1559 N N . PRO B 1 60 ? 9.914 -7.332 -13.062 1 98.75 60 PRO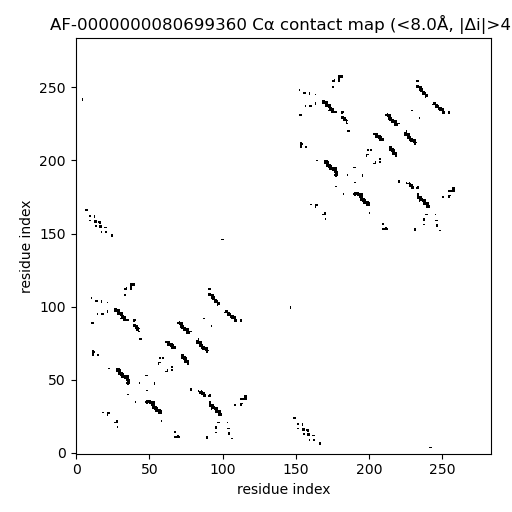 B N 1
ATOM 1560 C CA . PRO B 1 60 ? 9.75 -6.824 -14.43 1 98.75 60 PRO B CA 1
ATOM 1561 C C . PRO B 1 60 ? 10.531 -7.637 -15.461 1 98.75 60 PRO B C 1
ATOM 1563 O O . PRO B 1 60 ? 10.102 -7.758 -16.609 1 98.75 60 PRO B O 1
ATOM 1566 N N . THR B 1 61 ? 11.609 -8.211 -15.078 1 98.38 61 THR B N 1
ATOM 1567 C CA . THR B 1 61 ? 12.422 -8.969 -16.031 1 98.38 61 THR B CA 1
ATOM 1568 C C . THR B 1 61 ? 11.883 -10.383 -16.188 1 98.38 61 THR B C 1
ATOM 1570 O O . THR B 1 61 ? 12.195 -11.062 -17.172 1 98.38 61 THR B O 1
ATOM 1573 N N . ALA B 1 62 ? 11.094 -10.781 -15.234 1 98.69 62 ALA B N 1
ATOM 1574 C CA . ALA B 1 62 ? 10.617 -12.164 -15.258 1 98.69 62 ALA B CA 1
ATOM 1575 C C . ALA B 1 62 ? 9.203 -12.242 -15.836 1 98.69 62 ALA B C 1
ATOM 1577 O O . ALA B 1 62 ? 8.68 -13.336 -16.047 1 98.69 62 ALA B O 1
ATOM 1578 N N . THR B 1 63 ? 8.602 -11.078 -15.969 1 98.81 63 THR B N 1
ATOM 1579 C CA . THR B 1 63 ? 7.219 -11.094 -16.422 1 98.81 63 THR B CA 1
ATOM 1580 C C . THR B 1 63 ? 7 -10.047 -17.516 1 98.81 63 THR B C 1
ATOM 1582 O O . THR B 1 63 ? 7.746 -9.07 -17.609 1 98.81 63 THR B O 1
ATOM 1585 N N . ALA B 1 64 ? 5.988 -10.281 -18.344 1 98.69 64 ALA B N 1
ATOM 1586 C CA . ALA B 1 64 ? 5.465 -9.312 -19.297 1 98.69 64 ALA B CA 1
ATOM 1587 C C . ALA B 1 64 ? 3.986 -9.031 -19.047 1 98.69 64 ALA B C 1
ATOM 1589 O O . ALA B 1 64 ? 3.248 -9.914 -18.594 1 98.69 64 ALA B O 1
ATOM 1590 N N . ASN B 1 65 ? 3.523 -7.82 -19.266 1 98.56 65 ASN B N 1
ATOM 1591 C CA . ASN B 1 65 ? 2.127 -7.41 -19.156 1 98.56 65 ASN B CA 1
ATOM 1592 C C . ASN B 1 65 ? 1.562 -7.715 -17.766 1 98.56 65 ASN B C 1
ATOM 1594 O O . ASN B 1 65 ? 0.445 -8.219 -17.656 1 98.56 65 ASN B O 1
ATOM 1598 N N . LEU B 1 66 ? 2.371 -7.488 -16.766 1 98.94 66 LEU B N 1
ATOM 1599 C CA . LEU B 1 66 ? 1.906 -7.691 -15.398 1 98.94 66 LEU B CA 1
ATOM 1600 C C . LEU B 1 66 ? 0.799 -6.703 -15.039 1 98.94 66 LEU B C 1
ATOM 1602 O O . LEU B 1 66 ? 0.929 -5.504 -15.297 1 98.94 66 LEU B O 1
ATOM 1606 N N . SER B 1 67 ? -0.242 -7.242 -14.555 1 98.88 67 SER B N 1
ATOM 1607 C CA . SER B 1 67 ? -1.335 -6.438 -14.016 1 98.88 67 SER B CA 1
ATOM 1608 C C . SER B 1 67 ? -1.764 -6.938 -12.641 1 98.88 67 SER B C 1
ATOM 1610 O O . SER B 1 67 ? -2.076 -8.117 -12.469 1 98.88 67 SER B O 1
ATOM 1612 N N . ILE B 1 68 ? -1.728 -6.047 -11.688 1 98.88 68 ILE B N 1
ATOM 1613 C CA . ILE B 1 68 ? -2.25 -6.34 -10.359 1 98.88 68 ILE B CA 1
ATOM 1614 C C . ILE B 1 68 ? -3.584 -5.625 -10.164 1 98.88 68 ILE B C 1
ATOM 1616 O O . ILE B 1 68 ? -3.623 -4.488 -9.68 1 98.88 68 ILE B O 1
ATOM 1620 N N . ASP B 1 69 ? -4.605 -6.32 -10.422 1 98.5 69 ASP B N 1
ATOM 1621 C CA . ASP B 1 69 ? -5.949 -5.758 -10.344 1 98.5 69 ASP B CA 1
ATOM 1622 C C . ASP B 1 69 ? -6.605 -6.082 -9.008 1 98.5 69 ASP B C 1
ATOM 1624 O O . ASP B 1 69 ? -5.988 -6.703 -8.141 1 98.5 69 ASP B O 1
ATOM 1628 N N . ASN B 1 70 ? -7.809 -5.621 -8.852 1 98 70 ASN B N 1
ATOM 1629 C CA . ASN B 1 70 ? -8.477 -5.785 -7.566 1 98 70 ASN B CA 1
ATOM 1630 C C . ASN B 1 70 ? -8.859 -7.238 -7.309 1 98 70 ASN B C 1
ATOM 1632 O O . ASN B 1 70 ? -8.914 -7.68 -6.16 1 98 70 ASN B O 1
ATOM 1636 N N . ASP B 1 71 ? -9.031 -7.965 -8.383 1 97.44 71 ASP B N 1
ATOM 1637 C CA . ASP B 1 71 ? -9.57 -9.312 -8.195 1 97.44 71 ASP B CA 1
ATOM 1638 C C . ASP B 1 71 ? -8.523 -10.375 -8.531 1 97.44 71 ASP B C 1
ATOM 1640 O O . ASP B 1 71 ? -8.664 -11.539 -8.148 1 97.44 71 ASP B O 1
ATOM 1644 N N . SER B 1 72 ? -7.492 -9.906 -9.266 1 98.5 72 SER B N 1
ATOM 1645 C CA . SER B 1 72 ? -6.535 -10.906 -9.719 1 98.5 72 SER B CA 1
ATOM 1646 C C . SER B 1 72 ? -5.211 -10.273 -10.117 1 98.5 72 SER B C 1
ATOM 1648 O O . SER B 1 72 ? -5.117 -9.047 -10.25 1 98.5 72 SER B O 1
ATOM 1650 N N . VAL B 1 73 ? -4.207 -11.133 -10.219 1 98.94 73 VAL B N 1
ATOM 1651 C CA . VAL B 1 73 ? -2.916 -10.812 -10.82 1 98.94 73 VAL B CA 1
ATOM 1652 C C . VAL B 1 73 ? -2.73 -11.625 -12.102 1 98.94 73 VAL B C 1
ATOM 1654 O O . VAL B 1 73 ? -2.961 -12.836 -12.125 1 98.94 73 VAL B O 1
ATOM 1657 N N . THR B 1 74 ? -2.285 -10.898 -13.156 1 98.94 74 THR B N 1
ATOM 1658 C CA . THR B 1 74 ? -2.07 -11.578 -14.43 1 98.94 74 THR B CA 1
ATOM 1659 C C . THR B 1 74 ? -0.726 -11.18 -15.031 1 98.94 74 THR B C 1
ATOM 1661 O O . THR B 1 74 ? -0.273 -10.047 -14.859 1 98.94 74 THR B O 1
ATOM 1664 N N . PHE B 1 75 ? -0.147 -12.109 -15.703 1 98.94 75 PHE B N 1
ATOM 1665 C CA . PHE B 1 75 ? 1.111 -11.812 -16.375 1 98.94 75 PHE B CA 1
ATOM 1666 C C . PHE B 1 75 ? 1.498 -12.945 -17.328 1 98.94 75 PHE B C 1
ATOM 1668 O O . PHE B 1 75 ? 0.916 -14.031 -17.266 1 98.94 75 PHE B O 1
ATOM 1675 N N . ASN B 1 76 ? 2.402 -12.586 -18.141 1 98.94 76 ASN B N 1
ATOM 1676 C CA . ASN B 1 76 ? 3.037 -13.594 -18.984 1 98.94 76 ASN B CA 1
ATOM 1677 C C . ASN B 1 76 ? 4.418 -13.977 -18.469 1 98.94 76 ASN B C 1
ATOM 1679 O O . ASN B 1 76 ? 5.168 -13.125 -17.984 1 98.94 76 ASN B O 1
ATOM 1683 N N . THR B 1 77 ? 4.719 -15.242 -18.562 1 98.75 77 THR B N 1
ATOM 1684 C CA . THR B 1 77 ? 6.035 -15.727 -18.172 1 98.75 77 THR B CA 1
ATOM 1685 C C . THR B 1 77 ? 6.359 -17.047 -18.891 1 98.75 77 THR B C 1
ATOM 1687 O O . THR B 1 77 ? 5.629 -17.453 -19.797 1 98.75 77 THR B O 1
ATOM 1690 N N . ARG B 1 78 ? 7.527 -17.547 -18.531 1 98.38 78 ARG B N 1
ATOM 1691 C CA . ARG B 1 78 ? 7.953 -18.812 -19.125 1 98.38 78 ARG B CA 1
ATOM 1692 C C . ARG B 1 78 ? 8.234 -19.859 -18.047 1 98.38 78 ARG B C 1
ATOM 1694 O O . ARG B 1 78 ? 8.797 -19.547 -17 1 98.38 78 ARG B O 1
ATOM 1701 N N . PHE B 1 79 ? 7.77 -21.016 -18.266 1 97.75 79 PHE B N 1
ATOM 1702 C CA . PHE B 1 79 ? 8.141 -22.188 -17.469 1 97.75 79 PHE B CA 1
ATOM 1703 C C . PHE B 1 79 ? 8.82 -23.234 -18.359 1 97.75 79 PHE B C 1
ATOM 1705 O O . PHE B 1 79 ? 8.195 -23.781 -19.25 1 97.75 79 PHE B O 1
ATOM 1712 N N . GLY B 1 80 ? 10.078 -23.406 -18.062 1 95.81 80 GLY B N 1
ATOM 1713 C CA . GLY B 1 80 ? 10.805 -24.359 -18.891 1 95.81 80 GLY B CA 1
ATOM 1714 C C . GLY B 1 80 ? 10.906 -23.938 -20.344 1 95.81 80 GLY B C 1
ATOM 1715 O O . GLY B 1 80 ? 10.805 -24.766 -21.25 1 95.81 80 GLY B O 1
ATOM 1716 N N . GLY B 1 81 ? 10.938 -22.672 -20.547 1 96.75 81 GLY B N 1
ATOM 1717 C CA . GLY B 1 81 ? 11.086 -22.125 -21.891 1 96.75 81 GLY B CA 1
ATOM 1718 C C . GLY B 1 81 ? 9.773 -21.953 -22.625 1 96.75 81 GLY B C 1
ATOM 1719 O O . GLY B 1 81 ? 9.719 -21.328 -23.688 1 96.75 81 GLY B O 1
ATOM 1720 N N . GLN B 1 82 ? 8.766 -22.453 -22.078 1 97.88 82 GLN B N 1
ATOM 1721 C CA . GLN B 1 82 ? 7.449 -22.375 -22.703 1 97.88 82 GLN B CA 1
ATOM 1722 C C . GLN B 1 82 ? 6.68 -21.156 -22.203 1 97.88 82 GLN B C 1
ATOM 1724 O O . GLN B 1 82 ? 6.613 -20.906 -21 1 97.88 82 GLN B O 1
ATOM 1729 N N . PRO B 1 83 ? 6.082 -20.406 -23.141 1 98.31 83 PRO B N 1
ATOM 1730 C CA . PRO B 1 83 ? 5.32 -19.219 -22.734 1 98.31 83 PRO B CA 1
ATOM 1731 C C . PRO B 1 83 ? 4.016 -19.578 -22.031 1 98.31 83 PRO B C 1
ATOM 1733 O O . PRO B 1 83 ? 3.338 -20.531 -22.406 1 98.31 83 PRO B O 1
ATOM 1736 N N . HIS B 1 84 ? 3.719 -18.906 -20.969 1 98.69 84 HIS B N 1
ATOM 1737 C CA . HIS B 1 84 ? 2.484 -19.078 -20.203 1 98.69 84 HIS B CA 1
ATOM 1738 C C . HIS B 1 84 ? 1.843 -17.734 -19.875 1 98.69 84 HIS B C 1
ATOM 1740 O O . HIS B 1 84 ? 2.541 -16.781 -19.562 1 98.69 84 HIS B O 1
ATOM 1746 N N . GLN B 1 85 ? 0.545 -17.672 -19.953 1 98.81 85 GLN B N 1
ATOM 1747 C CA . GLN B 1 85 ? -0.236 -16.594 -19.375 1 98.81 85 GLN B CA 1
ATOM 1748 C C . GLN B 1 85 ? -0.797 -17 -18.016 1 98.81 85 GLN B C 1
ATOM 1750 O O . GLN B 1 85 ? -1.646 -17.891 -17.922 1 98.81 85 GLN B O 1
ATOM 1755 N N . VAL B 1 86 ? -0.369 -16.328 -17.031 1 98.88 86 VAL B N 1
ATOM 1756 C CA . VAL B 1 86 ? -0.701 -16.734 -15.664 1 98.88 86 VAL B CA 1
ATOM 1757 C C . VAL B 1 86 ? -1.807 -15.836 -15.117 1 98.88 86 VAL B C 1
ATOM 1759 O O . VAL B 1 86 ? -1.796 -14.625 -15.328 1 98.88 86 VAL B O 1
ATOM 1762 N N . TRP B 1 87 ? -2.695 -16.484 -14.461 1 98.88 87 TRP B N 1
ATOM 1763 C CA . TRP B 1 87 ? -3.771 -15.812 -13.742 1 98.88 87 TRP B CA 1
ATOM 1764 C C . TRP B 1 87 ? -3.857 -16.312 -12.305 1 98.88 87 TRP B C 1
ATOM 1766 O O . TRP B 1 87 ? -3.895 -17.531 -12.062 1 98.88 87 TRP B O 1
ATOM 1776 N N . VAL B 1 88 ? -3.844 -15.391 -11.344 1 98.5 88 VAL B N 1
ATOM 1777 C CA . VAL B 1 88 ? -3.941 -15.719 -9.93 1 98.5 88 VAL B CA 1
ATOM 1778 C C . VAL B 1 88 ? -5.051 -14.898 -9.281 1 98.5 88 VAL B C 1
ATOM 1780 O O . VAL B 1 88 ? -5.035 -13.664 -9.344 1 98.5 88 VAL B O 1
ATOM 1783 N N . SER B 1 89 ? -5.949 -15.578 -8.609 1 97.69 89 SER B N 1
ATOM 1784 C CA . SER B 1 89 ? -6.961 -14.852 -7.852 1 97.69 89 SER B CA 1
ATOM 1785 C C . SER B 1 89 ? -6.344 -14.109 -6.668 1 97.69 89 SER B C 1
ATOM 1787 O O . SER B 1 89 ? -5.473 -14.648 -5.98 1 97.69 89 SER B O 1
ATOM 1789 N N . MET B 1 90 ? -6.855 -12.953 -6.406 1 97.44 90 MET B N 1
ATOM 1790 C CA . MET B 1 90 ? -6.402 -12.195 -5.246 1 97.44 90 MET B CA 1
ATOM 1791 C C . MET B 1 90 ? -6.625 -12.977 -3.959 1 97.44 90 MET B C 1
ATOM 1793 O O . MET B 1 90 ? -5.848 -12.859 -3.012 1 97.44 90 MET B O 1
ATOM 1797 N N . GLN B 1 91 ? -7.555 -13.859 -3.889 1 95.19 91 GLN B N 1
ATOM 1798 C CA . GLN B 1 91 ? -7.934 -14.617 -2.701 1 95.19 91 GLN B CA 1
ATOM 1799 C C . GLN B 1 91 ? -6.844 -15.609 -2.311 1 95.19 91 GLN B C 1
ATOM 1801 O O . GLN B 1 91 ? -6.695 -15.953 -1.134 1 95.19 91 GLN B O 1
ATOM 1806 N N . ALA B 1 92 ? -6.109 -15.984 -3.223 1 96.69 92 ALA B N 1
ATOM 1807 C CA . ALA B 1 92 ? -5.141 -17.047 -2.988 1 96.69 92 ALA B CA 1
ATOM 1808 C C . ALA B 1 92 ? -3.773 -16.484 -2.627 1 96.69 92 ALA B C 1
ATOM 1810 O O . ALA B 1 92 ? -2.873 -17.219 -2.223 1 96.69 92 ALA B O 1
ATOM 1811 N N . ILE B 1 93 ? -3.598 -15.172 -2.777 1 97.88 93 ILE B N 1
ATOM 1812 C CA . ILE B 1 93 ? -2.312 -14.539 -2.504 1 97.88 93 ILE B CA 1
ATOM 1813 C C . ILE B 1 93 ? -2.154 -14.32 -1.001 1 97.88 93 ILE B C 1
ATOM 1815 O O . ILE B 1 93 ? -2.998 -13.68 -0.367 1 97.88 93 ILE B O 1
ATOM 1819 N N . VAL B 1 94 ? -1.026 -14.805 -0.49 1 97.38 94 VAL B N 1
ATOM 1820 C CA . VAL B 1 94 ? -0.903 -14.758 0.963 1 97.38 94 VAL B CA 1
ATOM 1821 C C . VAL B 1 94 ? 0.284 -13.875 1.35 1 97.38 94 VAL B C 1
ATOM 1823 O O . VAL B 1 94 ? 0.407 -13.461 2.504 1 97.38 94 VAL B O 1
ATOM 1826 N N . SER B 1 95 ? 1.205 -13.594 0.302 1 98.25 95 SER B N 1
ATOM 1827 C CA . SER B 1 95 ? 2.314 -12.695 0.609 1 98.25 95 SER B CA 1
ATOM 1828 C C . SER B 1 95 ? 2.986 -12.195 -0.664 1 98.25 95 SER B C 1
ATOM 1830 O O . SER B 1 95 ? 2.842 -12.797 -1.729 1 98.25 95 SER B O 1
ATOM 1832 N N . LEU B 1 96 ? 3.59 -11.133 -0.581 1 98.81 96 LEU B N 1
ATOM 1833 C CA . LEU B 1 96 ? 4.555 -10.594 -1.532 1 98.81 96 LEU B CA 1
ATOM 1834 C C . LEU B 1 96 ? 5.82 -10.133 -0.819 1 98.81 96 LEU B C 1
ATOM 1836 O O . LEU B 1 96 ? 5.77 -9.242 0.032 1 98.81 96 LEU B O 1
ATOM 1840 N N . ILE B 1 97 ? 6.918 -10.734 -1.147 1 98.75 97 ILE B N 1
ATOM 1841 C CA . ILE B 1 97 ? 8.133 -10.461 -0.388 1 98.75 97 ILE B CA 1
ATOM 1842 C C . ILE B 1 97 ? 9.305 -10.242 -1.346 1 98.75 97 ILE B C 1
ATOM 1844 O O . ILE B 1 97 ? 9.273 -10.703 -2.488 1 98.75 97 ILE B O 1
ATOM 1848 N N . ALA B 1 98 ? 10.273 -9.508 -0.885 1 98.88 98 ALA B N 1
ATOM 1849 C CA . ALA B 1 98 ? 11.539 -9.414 -1.598 1 98.88 98 ALA B CA 1
ATOM 1850 C C . ALA B 1 98 ? 12.367 -10.688 -1.402 1 98.88 98 ALA B C 1
ATOM 1852 O O . ALA B 1 98 ? 12.641 -11.086 -0.269 1 98.88 98 ALA B O 1
ATOM 1853 N N . ARG B 1 99 ? 12.758 -11.195 -2.461 1 98.19 99 ARG B N 1
ATOM 1854 C CA . ARG B 1 99 ? 13.555 -12.414 -2.395 1 98.19 99 ARG B CA 1
ATOM 1855 C C . ARG B 1 99 ? 14.82 -12.195 -1.577 1 98.19 99 ARG B C 1
ATOM 1857 O O . ARG B 1 99 ? 15.227 -13.07 -0.805 1 98.19 99 ARG B O 1
ATOM 1864 N N . GLU B 1 100 ? 15.391 -11.055 -1.663 1 98 100 GLU B N 1
ATOM 1865 C CA . GLU B 1 100 ? 16.703 -10.742 -1.109 1 98 100 GLU B CA 1
ATOM 1866 C C . GLU B 1 100 ? 16.641 -10.594 0.408 1 98 100 GLU B C 1
ATOM 1868 O O . GLU B 1 100 ? 17.578 -10.977 1.111 1 98 100 GLU B O 1
ATOM 1873 N N . THR B 1 101 ? 15.523 -10.062 0.898 1 97.44 101 THR B N 1
ATOM 1874 C CA . THR B 1 101 ? 15.5 -9.711 2.312 1 97.44 101 THR B CA 1
ATOM 1875 C C . THR B 1 101 ? 14.383 -10.469 3.039 1 97.44 101 THR B C 1
ATOM 1877 O O . THR B 1 101 ? 14.383 -10.547 4.27 1 97.44 101 THR B O 1
ATOM 1880 N N . GLY B 1 102 ? 13.414 -10.867 2.277 1 97.44 102 GLY B N 1
ATOM 1881 C CA . GLY B 1 102 ? 12.242 -11.492 2.879 1 97.44 102 GLY B CA 1
ATOM 1882 C C . GLY B 1 102 ? 11.227 -10.492 3.389 1 97.44 102 GLY B C 1
ATOM 1883 O O . GLY B 1 102 ? 10.188 -10.867 3.924 1 97.44 102 GLY B O 1
ATOM 1884 N N . GLU B 1 103 ? 11.5 -9.242 3.156 1 97.88 103 GLU B N 1
ATOM 1885 C CA . GLU B 1 103 ? 10.586 -8.188 3.602 1 97.88 103 GLU B CA 1
ATOM 1886 C C . GLU B 1 103 ? 9.453 -7.977 2.598 1 97.88 103 GLU B C 1
ATOM 1888 O O . GLU B 1 103 ? 9.641 -8.172 1.395 1 97.88 103 GLU B O 1
ATOM 1893 N N . GLY B 1 104 ? 8.336 -7.594 3.07 1 98.19 104 GLY B N 1
ATOM 1894 C CA . GLY B 1 104 ? 7.18 -7.324 2.229 1 98.19 104 GLY B CA 1
ATOM 1895 C C . GLY B 1 104 ? 5.883 -7.219 3.008 1 98.19 104 GLY B C 1
ATOM 1896 O O . GLY B 1 104 ? 5.773 -6.418 3.938 1 98.19 104 GLY B O 1
ATOM 1897 N N . ILE B 1 105 ? 4.93 -7.969 2.586 1 98.19 105 ILE B N 1
ATOM 1898 C CA . ILE B 1 105 ? 3.625 -7.922 3.238 1 98.19 105 ILE B CA 1
ATOM 1899 C C . ILE B 1 105 ? 3.051 -9.336 3.34 1 98.19 105 ILE B C 1
ATOM 1901 O O . ILE B 1 105 ? 3.248 -10.156 2.443 1 98.19 105 ILE B O 1
ATOM 1905 N N . SER B 1 106 ? 2.395 -9.531 4.449 1 96.44 106 SER B N 1
ATOM 1906 C CA . SER B 1 106 ? 1.587 -10.727 4.645 1 96.44 106 SER B CA 1
ATOM 1907 C C . SER B 1 106 ? 0.098 -10.414 4.527 1 96.44 106 SER B C 1
ATOM 1909 O O . SER B 1 106 ? -0.393 -9.469 5.145 1 96.44 106 SER B O 1
ATOM 1911 N N . LEU B 1 107 ? -0.588 -11.148 3.713 1 91.81 107 LEU B N 1
ATOM 1912 C CA . LEU B 1 107 ? -2.002 -10.969 3.402 1 91.81 107 LEU B CA 1
ATOM 1913 C C . LEU B 1 107 ? -2.797 -12.234 3.709 1 91.81 107 LEU B C 1
ATOM 1915 O O . LEU B 1 107 ? -2.936 -13.102 2.85 1 91.81 107 LEU B O 1
ATOM 1919 N N . PRO B 1 108 ? -3.266 -12.383 4.773 1 82.19 108 PRO B N 1
ATOM 1920 C CA . PRO B 1 108 ? -3.889 -13.664 5.094 1 82.19 108 PRO B CA 1
ATOM 1921 C C . PRO B 1 108 ? -4.852 -14.141 4.012 1 82.19 108 PRO B C 1
ATOM 1923 O O . PRO B 1 108 ? -5.555 -13.336 3.402 1 82.19 108 PRO B O 1
ATOM 1926 N N . PRO B 1 109 ? -4.855 -15.453 3.811 1 77.56 109 PRO B N 1
ATOM 1927 C CA . PRO B 1 109 ? -5.773 -16 2.812 1 77.56 109 PRO B CA 1
ATOM 1928 C C . PRO B 1 109 ? -7.238 -15.891 3.234 1 77.56 109 PRO B C 1
ATOM 1930 O O . PRO B 1 109 ? -7.535 -15.781 4.426 1 77.56 109 PRO B O 1
ATOM 1933 N N . ALA B 1 110 ? -8.023 -15.883 2.219 1 81.94 110 ALA B N 1
ATOM 1934 C CA . ALA B 1 110 ? -9.461 -15.898 2.498 1 81.94 110 ALA B CA 1
ATOM 1935 C C . ALA B 1 110 ? -9.867 -17.188 3.203 1 81.94 110 ALA B C 1
ATOM 1937 O O . ALA B 1 110 ? -9.25 -18.234 2.99 1 81.94 110 ALA B O 1
ATOM 1938 N N . GLU B 1 111 ? -10.805 -16.969 3.961 1 80.12 111 GLU B N 1
ATOM 1939 C CA . GLU B 1 111 ? -11.352 -18.156 4.609 1 80.12 111 GLU B CA 1
ATOM 1940 C C . GLU B 1 111 ? -11.898 -19.156 3.584 1 80.12 111 GLU B C 1
ATOM 1942 O O . GLU B 1 111 ? -12.562 -18.75 2.623 1 80.12 111 GLU B O 1
ATOM 1947 N N . GLY B 1 112 ? -11.547 -20.359 3.68 1 81 112 GLY B N 1
ATOM 1948 C CA . GLY B 1 112 ? -12.094 -21.391 2.814 1 81 112 GLY B CA 1
ATOM 1949 C C . GLY B 1 112 ? -11.375 -21.5 1.481 1 81 112 GLY B C 1
ATOM 1950 O O . GLY B 1 112 ? -11.93 -22 0.508 1 81 112 GLY B O 1
ATOM 1951 N N . LEU B 1 113 ? -10.336 -21 1.435 1 83.88 113 LEU B N 1
ATOM 1952 C CA . LEU B 1 113 ? -9.547 -20.969 0.207 1 83.88 113 LEU B CA 1
ATOM 1953 C C . LEU B 1 113 ? -9.406 -22.375 -0.382 1 83.88 113 LEU B C 1
ATOM 1955 O O . LEU B 1 113 ? -9.438 -22.531 -1.603 1 83.88 113 LEU B O 1
ATOM 1959 N N . GLU B 1 114 ? -9.289 -23.281 0.506 1 79.06 114 GLU B N 1
ATOM 1960 C CA . GLU B 1 114 ? -9.016 -24.656 0.065 1 79.06 114 GLU B CA 1
ATOM 1961 C C . GLU B 1 114 ? -10.242 -25.266 -0.61 1 79.06 114 GLU B C 1
ATOM 1963 O O . GLU B 1 114 ? -10.133 -26.266 -1.325 1 79.06 114 GLU B O 1
ATOM 1968 N N . LYS B 1 115 ? -11.383 -24.562 -0.279 1 75.62 115 LYS B N 1
ATOM 1969 C CA . LYS B 1 115 ? -12.625 -25.094 -0.844 1 75.62 115 LYS B CA 1
ATOM 1970 C C . LYS B 1 115 ? -12.773 -24.703 -2.309 1 75.62 115 LYS B C 1
ATOM 1972 O O . LYS B 1 115 ? -13.633 -25.234 -3.016 1 75.62 115 LYS B O 1
ATOM 1977 N N . GLY B 1 116 ? -11.844 -24.031 -2.801 1 74.06 116 GLY B N 1
ATOM 1978 C CA . GLY B 1 116 ? -11.898 -23.594 -4.188 1 74.06 116 GLY B CA 1
ATOM 1979 C C . GLY B 1 116 ? -13 -22.578 -4.449 1 74.06 116 GLY B C 1
ATOM 1980 O O . GLY B 1 116 ? -13.664 -22.125 -3.52 1 74.06 116 GLY B O 1
ATOM 1981 N N . PRO B 1 117 ? -12.961 -21.984 -5.625 1 68.25 117 PRO B N 1
ATOM 1982 C CA . PRO B 1 117 ? -14 -21.016 -5.957 1 68.25 117 PRO B CA 1
ATOM 1983 C C . PRO B 1 117 ? -15.406 -21.594 -5.887 1 68.25 117 PRO B C 1
ATOM 1985 O O . PRO B 1 117 ? -15.633 -22.719 -6.344 1 68.25 117 PRO B O 1
ATOM 1988 N N . GLN B 1 118 ? -15.969 -21.641 -4.75 1 57.34 118 GLN B N 1
ATOM 1989 C CA . GLN B 1 118 ? -17.312 -22.188 -4.645 1 57.34 118 GLN B CA 1
ATOM 1990 C C . GLN B 1 118 ? -18.156 -21.844 -5.875 1 57.34 118 GLN B C 1
ATOM 1992 O O . GLN B 1 118 ? -18.109 -20.719 -6.359 1 57.34 118 GLN B O 1
ATOM 1997 N N . ASP B 1 119 ? -18.234 -22.719 -6.812 1 46.78 119 ASP B N 1
ATOM 1998 C CA . ASP B 1 119 ? -19.25 -22.562 -7.855 1 46.78 119 ASP B CA 1
ATOM 1999 C C . ASP B 1 119 ? -20.469 -21.812 -7.324 1 46.78 119 ASP B C 1
ATOM 2001 O O . ASP B 1 119 ? -21.109 -22.266 -6.371 1 46.78 119 ASP B O 1
ATOM 2005 N N . SER B 1 120 ? -20.484 -20.422 -7.176 1 40.12 120 SER B N 1
ATOM 2006 C CA . SER B 1 120 ? -21.875 -20.016 -7.133 1 40.12 120 SER B CA 1
ATOM 2007 C C . SER B 1 120 ? -22.766 -21 -7.902 1 40.12 120 SER B C 1
ATOM 2009 O O . SER B 1 120 ? -22.641 -21.125 -9.125 1 40.12 120 SER B O 1
ATOM 2011 N N . ASN B 1 121 ? -22.875 -22.109 -7.449 1 34.69 121 ASN B N 1
ATOM 2012 C CA . ASN B 1 121 ? -23.922 -22.984 -7.938 1 34.69 121 ASN B CA 1
ATOM 2013 C C . ASN B 1 121 ? -25.125 -22.188 -8.438 1 34.69 121 ASN B C 1
ATOM 2015 O O . ASN B 1 121 ? -25.969 -21.766 -7.637 1 34.69 121 ASN B O 1
ATOM 2019 N N . VAL B 1 122 ? -24.906 -21.234 -9.289 1 33.88 122 VAL B N 1
ATOM 2020 C CA . VAL B 1 122 ? -26.141 -21.047 -10.055 1 33.88 122 VAL B CA 1
ATOM 2021 C C . VAL B 1 122 ? -26.703 -22.406 -10.461 1 33.88 122 VAL B C 1
ATOM 2023 O O . VAL B 1 122 ? -26.109 -23.125 -11.258 1 33.88 122 VAL B O 1
ATOM 2026 N N . THR B 1 123 ? -26.984 -23.172 -9.484 1 32.53 123 THR B N 1
ATOM 2027 C 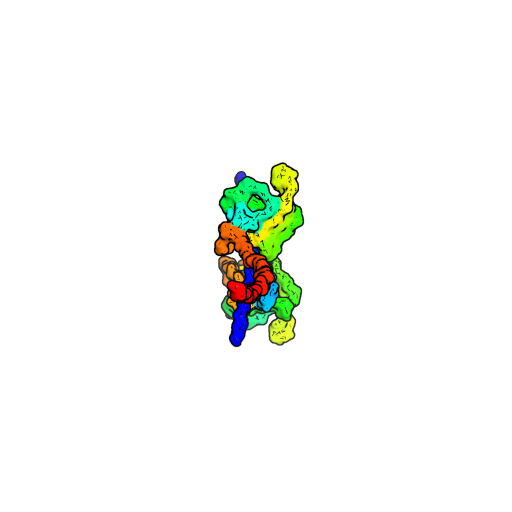CA . THR B 1 123 ? -27.875 -24.25 -9.867 1 32.53 123 THR B CA 1
ATOM 2028 C C . THR B 1 123 ? -28.719 -23.859 -11.078 1 32.53 123 THR B C 1
ATOM 2030 O O . THR B 1 123 ? -29.422 -22.844 -11.047 1 32.53 123 THR B O 1
ATOM 2033 N N . PRO B 1 124 ? -28.141 -24.125 -12.227 1 30.81 124 PRO B N 1
ATOM 2034 C CA . PRO B 1 124 ? -29.062 -23.906 -13.328 1 30.81 124 PRO B CA 1
ATOM 2035 C C . PRO B 1 124 ? -30.516 -24.219 -12.945 1 30.81 124 PRO B C 1
ATOM 2037 O O . PRO B 1 124 ? -30.812 -25.328 -12.5 1 30.81 124 PRO B O 1
ATOM 2040 N N . SER B 1 125 ? -31.094 -23.281 -12.188 1 32.28 125 SER B N 1
ATOM 2041 C CA . SER B 1 125 ? -32.5 -23.547 -12.031 1 32.28 125 SER B CA 1
ATOM 2042 C C . SER B 1 125 ? -33.094 -24.203 -13.273 1 32.28 125 SER B C 1
ATOM 2044 O O . SER B 1 125 ? -33.156 -23.594 -14.344 1 32.28 125 SER B O 1
ATOM 2046 N N . THR B 1 126 ? -32.625 -25.438 -13.469 1 28.77 126 THR B N 1
ATOM 2047 C CA . THR B 1 126 ? -33.344 -26.156 -14.516 1 28.77 126 THR B CA 1
ATOM 2048 C C . THR B 1 126 ? -34.812 -25.75 -14.547 1 28.77 126 THR B C 1
ATOM 2050 O O . THR B 1 126 ? -35.5 -25.766 -13.516 1 28.77 126 THR B O 1
ATOM 2053 N N . PRO B 1 127 ? -35.188 -24.906 -15.469 1 30.39 127 PRO B N 1
ATOM 2054 C CA . PRO B 1 127 ? -36.625 -24.641 -15.547 1 30.39 127 PRO B CA 1
ATOM 2055 C C . PRO B 1 127 ? -37.469 -25.859 -15.219 1 30.39 127 PRO B C 1
ATOM 2057 O O . PRO B 1 127 ? -37.188 -26.969 -15.672 1 30.39 127 PRO B O 1
ATOM 2060 N N . ASP B 1 128 ? -37.781 -26.047 -13.914 1 31.23 128 ASP B N 1
ATOM 2061 C CA . ASP B 1 128 ? -38.719 -27.078 -13.562 1 31.23 128 ASP B CA 1
ATOM 2062 C C . ASP B 1 128 ? -39.688 -27.344 -14.711 1 31.23 128 ASP B C 1
ATOM 2064 O O . ASP B 1 128 ? -40.406 -26.438 -15.156 1 31.23 128 ASP B O 1
ATOM 2068 N N . GLY B 1 129 ? -39.25 -28.188 -15.609 1 27.09 129 GLY B N 1
ATOM 2069 C CA . GLY B 1 129 ? -39.969 -28.656 -16.781 1 27.09 129 GLY B CA 1
ATOM 2070 C C . GLY B 1 129 ? -41.469 -28.719 -16.562 1 27.09 129 GLY B C 1
ATOM 2071 O O . GLY B 1 129 ? -41.938 -28.469 -15.461 1 27.09 129 GLY B O 1
ATOM 2072 N N . GLU B 1 130 ? -42.188 -29.594 -17.312 1 29.61 130 GLU B N 1
ATOM 2073 C CA . GLU B 1 130 ? -43.531 -29.781 -17.906 1 29.61 130 GLU B CA 1
ATOM 2074 C C . GLU B 1 130 ? -44.531 -30.188 -16.844 1 29.61 130 GLU B C 1
ATOM 2076 O O . GLU B 1 130 ? -44.375 -31.203 -16.156 1 29.61 130 GLU B O 1
ATOM 2081 N N . ASP B 1 131 ? -45.031 -29.219 -16.078 1 30.66 131 ASP B N 1
ATOM 2082 C CA . ASP B 1 131 ? -46.219 -29.5 -15.258 1 30.66 131 ASP B CA 1
ATOM 2083 C C . ASP B 1 131 ? -47.188 -30.438 -15.984 1 30.66 131 ASP B C 1
ATOM 2085 O O . ASP B 1 131 ? -47.688 -30.094 -17.047 1 30.66 131 ASP B O 1
ATOM 2089 N N . LYS B 1 132 ? -46.875 -31.719 -15.938 1 32.97 132 LYS B N 1
ATOM 2090 C CA . LYS B 1 132 ? -47.75 -32.688 -16.531 1 32.97 132 LYS B CA 1
ATOM 2091 C C . LYS B 1 132 ? -49.219 -32.438 -16.156 1 32.97 132 LYS B C 1
ATOM 2093 O O . LYS B 1 132 ? -49.5 -32.188 -14.984 1 32.97 132 LYS B O 1
ATOM 2098 N N . PRO B 1 133 ? -50.031 -32.094 -17.156 1 30.67 133 PRO B N 1
ATOM 2099 C CA . PRO B 1 133 ? -51.438 -31.844 -16.906 1 30.67 133 PRO B CA 1
ATOM 2100 C C . PRO B 1 133 ? -52.125 -32.969 -16.109 1 30.67 133 PRO B C 1
ATOM 2102 O O . PRO B 1 133 ? -51.875 -34.125 -16.359 1 30.67 133 PRO B O 1
ATOM 2105 N N . SER B 1 134 ? -52.094 -32.875 -14.781 1 29.44 134 SER B N 1
ATOM 2106 C CA . SER B 1 134 ? -52.812 -33.844 -13.945 1 29.44 134 SER B CA 1
ATOM 2107 C C . SER B 1 134 ? -54.188 -34.156 -14.539 1 29.44 134 SER B C 1
ATOM 2109 O O . SER B 1 134 ? -55.062 -33.281 -14.617 1 29.44 134 SER B O 1
ATOM 2111 N N . GLY B 1 135 ? -54.156 -34.938 -15.617 1 27.27 135 GLY B N 1
ATOM 2112 C CA . GLY B 1 135 ? -55.375 -35.375 -16.25 1 27.27 135 GLY B CA 1
ATOM 2113 C C . GLY B 1 135 ? -56.375 -35.969 -15.258 1 27.27 135 GLY B C 1
ATOM 2114 O O . GLY B 1 135 ? -55.969 -36.688 -14.328 1 27.27 135 GLY B O 1
ATOM 2115 N N . SER B 1 136 ? -57.375 -35.219 -14.891 1 31.2 136 SER B N 1
ATOM 2116 C CA . SER B 1 136 ? -58.594 -35.469 -14.078 1 31.2 136 SER B CA 1
ATOM 2117 C C . SER B 1 136 ? -59.25 -36.781 -14.453 1 31.2 136 SER B C 1
ATOM 2119 O O . SER B 1 136 ? -59.688 -36.969 -15.586 1 31.2 136 SER B O 1
ATOM 2121 N N . HIS B 1 137 ? -58.625 -37.938 -14.07 1 30.48 137 HIS B N 1
ATOM 2122 C CA . HIS B 1 137 ? -59.25 -39.219 -14.289 1 30.48 137 HIS B CA 1
ATOM 2123 C C . HIS B 1 137 ? -60.688 -39.219 -13.758 1 30.48 137 HIS B C 1
ATOM 2125 O O . HIS B 1 137 ? -60.906 -39.156 -12.547 1 30.48 137 HIS B O 1
ATOM 2131 N N . LEU B 1 138 ? -61.625 -38.688 -14.516 1 30.25 138 LEU B N 1
ATOM 2132 C CA . LEU B 1 138 ? -63.062 -38.781 -14.242 1 30.25 138 LEU B CA 1
ATOM 2133 C C . LEU B 1 138 ? -63.5 -40.219 -14.055 1 30.25 138 LEU B C 1
ATOM 2135 O O . LEU B 1 138 ? -63.469 -41 -15 1 30.25 138 LEU B O 1
ATOM 2139 N N . LYS B 1 139 ? -63.031 -40.844 -13.008 1 32.53 139 LYS B N 1
ATOM 2140 C CA . LYS B 1 139 ? -63.531 -42.188 -12.734 1 32.53 139 LYS B CA 1
ATOM 2141 C C . LYS B 1 139 ? -65.062 -42.156 -12.641 1 32.53 139 LYS B C 1
ATOM 2143 O O . LYS B 1 139 ? -65.625 -41.375 -11.898 1 32.53 139 LYS B O 1
ATOM 2148 N N . ILE B 1 140 ? -65.75 -42.594 -13.711 1 31.98 140 ILE B N 1
ATOM 2149 C CA . ILE B 1 140 ? -67.188 -42.812 -13.891 1 31.98 140 ILE B CA 1
ATOM 2150 C C . ILE B 1 140 ? -67.688 -43.688 -12.75 1 31.98 140 ILE B C 1
ATOM 2152 O O . ILE B 1 140 ? -67.125 -44.75 -12.461 1 31.98 140 ILE B O 1
ATOM 2156 N N . LEU B 1 141 ? -68.375 -43.062 -11.789 1 32.75 141 LEU B N 1
ATOM 2157 C CA . LEU B 1 141 ? -69.188 -43.531 -10.641 1 32.75 141 LEU B CA 1
ATOM 2158 C C . LEU B 1 141 ? -70.188 -44.625 -11.047 1 32.75 141 LEU B C 1
ATOM 2160 O O . LEU B 1 141 ? -71 -44.406 -11.891 1 32.75 141 LEU B O 1
ATOM 2164 N N . LYS B 1 142 ? -69.562 -45.781 -11.617 1 30.52 142 LYS B N 1
ATOM 2165 C CA . LYS B 1 142 ? -70.625 -46.75 -11.547 1 30.52 142 LYS B CA 1
ATOM 2166 C C . LYS B 1 142 ? -70.875 -47.219 -10.117 1 30.52 142 LYS B C 1
ATOM 2168 O O . LYS B 1 142 ? -69.938 -47.281 -9.312 1 30.52 142 LYS B O 1
#

Secondary structure (DSSP, 8-state):
-----PPPPSHHHHHHHHHHHHHHTT--EEEEEE-GGGSSEESS-HHHHTSSEEEEE--TTT-EEEEE-SSEEEEEEEETTEEEEEEEEGGGEEEEEETTT--EEE-PPPTTGGG-S-------------------------/-----PPPPSHHHHHHHHHHHHHHTT--EEEEEE-GGGSSEESS-HHHHTSSEEEEE--TTT-EEEEE-SSEEEEEEEETTEEEEEEEEGGGEEEEEETTT--EEE-PPPTTGGG-S-------------------------

InterPro domains:
  IPR007481 Stringent starvation protein B [PF04386] (10-123)
  IPR007481 Stringent starvation protein B [PTHR37486] (6-126)
  IPR036760 SspB-like superfamily [G3DSA:2.30.30.220] (3-127)
  IPR036760 SspB-like superfamily [SSF101738] (6-111)

Organism: Cardiobacterium hominis (strain ATCC 15826 / DSM 8339 / NCTC 10426 / 6573) (NCBI:txid638300)

pLDDT: mean 83.84, std 25.07, range [26.89, 98.94]

Nearest PDB structures (foldseek):
  1twb-assembly1_A  TM=9.257E-01  e=2.459E-12  Haemophilus influenzae
  1ou9-assembly2_B  TM=9.219E-01  e=3.922E-12  Haemophilus influenzae
  1zsz-assembly2_B  TM=9.182E-01  e=5.251E-12  Haemophilus influenzae
  1zsz-assembly2_C  TM=9.039E-01  e=3.490E-12  Haemophilus influenzae
  1ou9-assembly1_A  TM=8.617E-01  e=1.837E-12  Haemophilus influenzae

Foldseek 3Di:
DPPPDDDADCLLVQVVVQLCVQVVVVFWKKWKFAQLLQAQKDFDDPVQNVDRIHIDTDHPVAWAPWDRDSFWTWTWGDDPNHITIMIGTSQGTQWIATPVPRDTDGRHHDPCVSNHDPPPCPVVVPVPDDPPPPPPPPPPPD/DPPPDDDADCLLVQVVVQLCVQVVVVFWKKWKFAQLLQAQKDFDDPVQNPDRIHIDTDHPVAWAPWDRDSFWTWTWGDDPNHITIMIGTSQGTQWIATPVPRDTDGRHHDPCVSNHPPPPCPVVVPVPDDPPPPPPPPPPPD

Solvent-accessible surface area (backbone atoms only — not comparable to full-atom values): 16354 Å² total; per-residue (Å²): 126,84,78,78,82,80,72,76,82,57,59,39,38,49,50,52,23,48,48,50,50,28,48,76,59,75,40,43,32,30,39,31,28,47,42,32,58,27,65,47,46,44,56,64,63,69,78,56,28,74,33,66,61,35,77,41,66,62,28,77,89,53,35,43,81,70,42,75,44,79,62,30,37,34,31,32,37,64,63,92,83,39,82,29,62,30,38,35,35,46,57,32,37,34,32,40,25,21,69,85,72,63,51,68,49,80,36,80,57,46,85,60,51,75,67,24,72,66,66,76,66,66,56,69,70,58,71,80,68,80,78,65,73,80,68,76,75,73,73,72,83,117,125,85,78,77,82,79,72,75,81,58,59,39,39,50,50,51,22,49,48,50,50,27,47,76,58,76,41,44,32,32,38,31,27,45,42,32,59,29,65,46,45,45,56,63,64,68,77,56,28,73,33,66,60,35,77,41,68,63,27,78,90,52,34,43,80,70,42,76,44,81,62,31,37,37,29,32,36,64,62,95,82,40,80,29,61,32,39,33,34,48,55,30,37,32,33,43,25,20,69,86,74,62,51,68,50,79,36,80,58,46,86,61,50,76,68,23,74,66,67,76,66,66,57,70,72,61,73,79,67,79,80,67,76,78,72,78,76,76,74,76,82,120

Sequence (284 aa):
MRDEVTMTDRKPYLLRAIYQWIVDNDCTPHLVIAAPGAGWVHGVPLHLLQEEMLVLNISPTATANLSIDNDSVTFNTRFGGQPHQVWVSMQAIVSLIARETGEGISLPPAEGLEKGPQDSNVTPSTPDGEDKPSGSHLKILKMRDEVTMTDRKPYLLRAIYQWIVDNDCTPHLVIAAPGAGWVHGVPLHLLQEEMLVLNISPTATANLSIDNDSVTFNTRFGGQPHQVWVSMQAIVSLIARETGEGISLPPAEGLEKGPQDSNVTPSTPDGEDKPSGSHLKILK

Radius of gyration: 30.6 Å; Cα contacts (8 Å, |Δi|>4): 469; chains: 2; bounding box: 136×93×49 Å